Protein AF-A0AAW1MUT6-F1 (afdb_monomer_lite)

Secondary structure (DSSP, 8-state):
-HHHHHHHHHHHH-SS----HHHHHHHHHHHHHHHHHHHHHHHHHHT--SSPPP-PPPS--HHHHHHHT-----TT---TT------S-----------------------------------PPPP----------S-----HHHHHHHHHHHHHHHHHHHHHHHHHHHHHHHHHHHHHHHHHHHHHHHHHHHHHHHHHHHHHHHHHHHHHHHHHHHHHHHHHHHHHHHHHHHHT-

Sequence (237 aa):
MKEHALTKEFNAVSEHSNRSTEQLKKCWDNLKNRRKRELSQEKKERMATGGGPYVPPKDDHPMDDILNNVAIEIADTVDSDAIALVDGIMPNMDSDQPSSLKKDETDTVPLEGGVFLISEIHIVMEEDRGIGNICPTRTRAVPYYTARGTAIERELEARLERNKKIAANEQEIHLVRWEEHTLKVEEQRLKVEEQMIRKKIADIELETVLAQMIRKKIADIELETVLAKLKKIRENC

Organism: Popillia japonica (NCBI:txid7064)

Foldseek 3Di:
DVLVVVLVVVQVPDPDDRDDSVRVVVVVVVVVVVVVVVVVVLVVLVPPPPPDDDDDDPDDDVVVVVVVVPPDDPPPDDDPPPPPPPPDDDDDDDDDDDDDDDDDDDDDDDDDDDDDDDDDDDDDDDDDDDDDDDDDDDDDPDPPVVVVVVVVVVVVVVVVVVVVVVVVVVVVVVVVVVVVVVVVVVVVVVVVVVVVVVVVVVVVVVVVVVVVVVVVVVVVVVVVVVVVVVVVVVVVD

pLDDT: mean 73.88, std 23.33, range [30.33, 98.31]

Structure (mmCIF, N/CA/C/O backbone):
data_AF-A0AAW1MUT6-F1
#
_entry.id   AF-A0AAW1MUT6-F1
#
loop_
_atom_site.group_PDB
_atom_site.id
_atom_site.type_symbol
_atom_site.label_atom_id
_atom_site.label_alt_id
_atom_site.label_comp_id
_atom_site.label_asym_id
_atom_site.label_entity_id
_atom_site.label_seq_id
_atom_site.pdbx_PDB_ins_code
_atom_site.Cartn_x
_atom_site.Cartn_y
_atom_site.Cartn_z
_atom_site.occupancy
_atom_site.B_iso_or_equiv
_atom_site.auth_seq_id
_atom_site.auth_comp_id
_atom_site.auth_asym_id
_atom_site.auth_atom_id
_atom_site.pdbx_PDB_model_num
ATOM 1 N N . MET A 1 1 ? -21.180 -3.194 -11.696 1.00 48.69 1 MET A N 1
ATOM 2 C CA . MET A 1 1 ? -22.302 -4.166 -11.732 1.00 48.69 1 MET A CA 1
ATOM 3 C C . MET A 1 1 ? -22.041 -5.423 -12.571 1.00 48.69 1 MET A C 1
ATOM 5 O O . MET A 1 1 ? -22.570 -6.460 -12.203 1.00 48.69 1 MET A O 1
ATOM 9 N N . LYS A 1 2 ? -21.233 -5.391 -13.646 1.00 61.66 2 LYS A N 1
ATOM 10 C CA . LYS A 1 2 ? -21.045 -6.555 -14.543 1.00 61.66 2 LYS A CA 1
ATOM 11 C C . LYS A 1 2 ? -20.296 -7.748 -13.917 1.00 61.66 2 LYS A C 1
ATOM 13 O O . LYS A 1 2 ? -20.605 -8.891 -14.220 1.00 61.66 2 LYS A O 1
ATOM 18 N N . GLU A 1 3 ? -19.365 -7.504 -12.996 1.00 64.19 3 GLU A N 1
ATOM 19 C CA . GLU A 1 3 ? -18.487 -8.556 -12.445 1.00 64.19 3 GLU A CA 1
ATOM 20 C C . GLU A 1 3 ? -19.222 -9.620 -11.611 1.00 64.19 3 GLU A C 1
ATOM 22 O O . GLU A 1 3 ? -18.886 -10.804 -11.651 1.00 64.19 3 GLU A O 1
ATOM 27 N N . HIS A 1 4 ? -20.267 -9.214 -10.885 1.00 74.38 4 HIS A N 1
ATOM 28 C CA . HIS A 1 4 ? -21.086 -10.140 -10.105 1.00 74.38 4 HIS A CA 1
ATOM 29 C C . HIS A 1 4 ? -21.997 -11.008 -10.981 1.00 74.38 4 HIS A C 1
ATOM 31 O O . HIS A 1 4 ? -22.374 -12.092 -10.546 1.00 74.38 4 HIS A O 1
ATOM 37 N N . ALA A 1 5 ? -22.343 -10.561 -12.193 1.00 82.25 5 ALA A N 1
ATOM 38 C CA . ALA A 1 5 ? -23.161 -11.341 -13.121 1.00 82.25 5 ALA A CA 1
ATOM 39 C C . ALA A 1 5 ? -22.392 -12.569 -13.626 1.00 82.25 5 ALA A C 1
ATOM 41 O O . ALA A 1 5 ? -22.875 -13.687 -13.491 1.00 82.25 5 ALA A O 1
ATOM 42 N N . LEU A 1 6 ? -21.137 -12.379 -14.043 1.00 83.44 6 LEU A N 1
ATOM 43 C CA . LEU A 1 6 ? -20.282 -13.462 -14.538 1.00 83.44 6 LEU A CA 1
ATOM 44 C C . LEU A 1 6 ? -19.981 -14.516 -13.462 1.00 83.44 6 LEU A C 1
ATOM 46 O O . LEU A 1 6 ? -19.934 -15.708 -13.736 1.00 83.44 6 LEU A O 1
ATOM 50 N N . THR A 1 7 ? -19.837 -14.087 -12.206 1.00 87.75 7 THR A N 1
ATOM 51 C CA . THR A 1 7 ? -19.649 -15.020 -11.082 1.00 87.75 7 THR A CA 1
ATOM 52 C C . THR A 1 7 ? -20.910 -15.835 -10.800 1.00 87.75 7 THR A C 1
ATOM 54 O O . THR A 1 7 ? -20.818 -17.016 -10.473 1.00 87.75 7 THR A O 1
ATOM 57 N N . LYS A 1 8 ? -22.096 -15.227 -10.938 1.00 86.31 8 LYS A N 1
ATOM 58 C CA . LYS A 1 8 ? -23.374 -15.937 -10.797 1.00 86.31 8 LYS A CA 1
ATOM 59 C C . LYS A 1 8 ? -23.576 -16.948 -11.920 1.00 86.31 8 LYS A C 1
ATOM 61 O O . LYS A 1 8 ? -23.954 -18.071 -11.626 1.00 86.31 8 LYS A O 1
ATOM 66 N N . GLU A 1 9 ? -23.290 -16.570 -13.162 1.00 87.62 9 GLU A N 1
ATOM 67 C CA . GLU A 1 9 ? -23.360 -17.473 -14.318 1.00 87.62 9 GLU A CA 1
ATOM 68 C C . GLU A 1 9 ? -22.386 -18.644 -14.169 1.00 87.62 9 GLU A C 1
ATOM 70 O O . GLU A 1 9 ? -22.786 -19.797 -14.301 1.00 87.62 9 GLU A O 1
ATOM 75 N N . PHE A 1 10 ? -21.134 -18.369 -13.793 1.00 87.12 10 PHE A N 1
ATOM 76 C CA . PHE A 1 10 ? -20.131 -19.407 -13.560 1.00 87.12 10 PHE A CA 1
ATOM 77 C C . PHE A 1 10 ? -20.566 -20.400 -12.471 1.00 87.12 10 PHE A C 1
ATOM 79 O O . PHE A 1 10 ? -20.522 -21.611 -12.679 1.00 87.12 10 PHE A O 1
ATOM 86 N N . ASN A 1 11 ? -21.037 -19.896 -11.325 1.00 88.56 11 ASN A N 1
ATOM 87 C CA . ASN A 1 11 ? -21.494 -20.745 -10.222 1.00 88.56 11 ASN A CA 1
ATOM 88 C C . ASN A 1 11 ? -22.828 -21.454 -10.522 1.00 88.56 11 ASN A C 1
ATOM 90 O O . ASN A 1 11 ? -23.115 -22.473 -9.907 1.00 88.56 11 ASN A O 1
ATOM 94 N N . ALA A 1 12 ? -23.641 -20.941 -11.451 1.00 86.56 12 ALA A N 1
ATOM 95 C CA . ALA A 1 12 ? -24.869 -21.603 -11.892 1.00 86.56 12 ALA A CA 1
ATOM 96 C C . ALA A 1 12 ? -24.591 -22.813 -12.800 1.00 86.56 12 ALA A C 1
ATOM 98 O O . ALA A 1 12 ? -25.408 -23.727 -12.857 1.00 86.56 12 ALA A O 1
ATOM 99 N N . VAL A 1 13 ? -23.451 -22.817 -13.498 1.00 84.88 13 VAL A N 1
ATOM 100 C CA . VAL A 1 13 ? -23.030 -23.903 -14.397 1.00 84.88 13 VAL A CA 1
ATOM 101 C C . VAL A 1 13 ? -22.129 -24.923 -13.687 1.00 84.88 13 VAL A C 1
ATOM 103 O O . VAL A 1 13 ? -22.084 -26.082 -14.090 1.00 84.88 13 VAL A O 1
ATOM 106 N N . SER A 1 14 ? -21.393 -24.529 -12.640 1.00 73.12 14 SER A N 1
ATOM 107 C CA . SER A 1 14 ? -20.376 -25.399 -12.040 1.00 73.12 14 SER A CA 1
ATOM 108 C C . SER A 1 14 ? -20.966 -26.535 -11.198 1.00 73.12 14 SER A C 1
ATOM 110 O O . SER A 1 14 ? -21.622 -26.295 -10.190 1.00 73.12 14 SER A O 1
ATOM 112 N N . GLU A 1 15 ? -20.598 -27.774 -11.524 1.00 71.56 15 GLU A N 1
ATOM 113 C CA . GLU A 1 15 ? -20.919 -28.996 -10.760 1.00 71.56 15 GLU A CA 1
ATOM 114 C C . GLU A 1 15 ? -20.129 -29.117 -9.428 1.00 71.56 15 GLU A C 1
ATOM 116 O O . GLU A 1 15 ? -20.202 -30.120 -8.717 1.00 71.56 15 GLU A O 1
ATOM 121 N N . HIS A 1 16 ? -19.329 -28.104 -9.076 1.00 66.94 16 HIS A N 1
ATOM 122 C CA . HIS A 1 16 ? -18.395 -28.087 -7.944 1.00 66.94 16 HIS A CA 1
ATOM 123 C C . HIS A 1 16 ? -18.577 -26.842 -7.053 1.00 66.94 16 HIS A C 1
ATOM 125 O O . HIS A 1 16 ? -19.480 -26.037 -7.245 1.00 66.94 16 HIS A O 1
ATOM 131 N N . SER A 1 17 ? -17.703 -26.684 -6.048 1.00 80.62 17 SER A N 1
ATOM 132 C CA . SER A 1 17 ? -17.739 -25.605 -5.050 1.00 80.62 17 SER A CA 1
ATOM 133 C C . SER A 1 17 ? -17.854 -24.200 -5.658 1.00 80.62 17 SER A C 1
ATOM 135 O O . SER A 1 17 ? -17.013 -23.817 -6.482 1.00 80.62 17 SER A O 1
ATOM 137 N N . ASN A 1 18 ? -18.793 -23.407 -5.136 1.00 88.12 18 ASN A N 1
ATOM 138 C CA . ASN A 1 18 ? -18.978 -21.998 -5.483 1.00 88.12 18 ASN A CA 1
ATOM 139 C C . ASN A 1 18 ? -17.675 -21.194 -5.364 1.00 88.12 18 ASN A C 1
ATOM 141 O O . ASN A 1 18 ? -16.935 -21.320 -4.383 1.00 88.12 18 ASN A O 1
ATOM 145 N N . ARG A 1 19 ? -17.417 -20.330 -6.349 1.00 89.69 19 ARG A N 1
ATOM 146 C CA . ARG A 1 19 ? -16.244 -19.451 -6.399 1.00 89.69 19 ARG A CA 1
ATOM 147 C C . ARG A 1 19 ? -16.626 -17.990 -6.197 1.00 89.69 19 ARG A C 1
ATOM 149 O O . ARG A 1 19 ? -17.678 -17.532 -6.640 1.00 89.69 19 ARG A O 1
ATOM 156 N N . SER A 1 20 ? -15.744 -17.258 -5.522 1.00 91.25 20 SER A N 1
ATOM 157 C CA . SER A 1 20 ? -15.833 -15.802 -5.371 1.00 91.25 20 SER A CA 1
ATOM 158 C C . SER A 1 20 ? -15.354 -15.085 -6.639 1.00 91.25 20 SER A C 1
ATOM 160 O O . SER A 1 20 ? -14.494 -15.594 -7.363 1.00 91.25 20 SER A O 1
ATOM 162 N N . THR A 1 21 ? -15.852 -13.866 -6.862 1.00 90.12 21 THR A N 1
ATOM 163 C CA . THR A 1 21 ? -15.409 -12.952 -7.931 1.00 90.12 21 THR A CA 1
ATOM 164 C C . THR A 1 21 ? -13.886 -12.806 -7.956 1.00 90.12 21 THR A C 1
ATOM 166 O O . THR A 1 21 ? -13.262 -12.875 -9.013 1.00 90.12 21 THR A O 1
ATOM 169 N N . GLU A 1 22 ? -13.267 -12.653 -6.785 1.00 90.31 22 GLU A N 1
ATOM 170 C CA . GLU A 1 22 ? -11.819 -12.478 -6.636 1.00 90.31 22 GLU A CA 1
ATOM 171 C C . GLU A 1 22 ? -11.036 -13.719 -7.073 1.00 90.31 22 GLU A C 1
ATOM 173 O O . GLU A 1 22 ? -9.976 -13.614 -7.688 1.00 90.31 22 GLU A O 1
ATOM 178 N N . GLN A 1 23 ? -11.574 -14.908 -6.795 1.00 88.69 23 GLN A N 1
ATOM 179 C CA . GLN A 1 23 ? -10.942 -16.172 -7.166 1.00 88.69 23 GLN A CA 1
ATOM 180 C C . GLN A 1 23 ? -10.975 -16.378 -8.681 1.00 88.69 23 GLN A C 1
ATOM 182 O O . GLN A 1 23 ? -9.982 -16.829 -9.252 1.00 88.69 23 GLN A O 1
ATOM 187 N N . LEU A 1 24 ? -12.083 -16.010 -9.331 1.00 89.38 24 LEU A N 1
ATOM 188 C CA . LEU A 1 24 ? -12.216 -16.076 -10.787 1.00 89.38 24 LEU A CA 1
ATOM 189 C C . LEU A 1 24 ? -11.286 -15.076 -11.479 1.00 89.38 24 LEU A C 1
ATOM 191 O O . LEU A 1 24 ? -10.577 -15.453 -12.410 1.00 89.38 24 LEU A O 1
ATOM 195 N N . LYS A 1 25 ? -11.194 -13.841 -10.970 1.00 90.62 25 LYS A N 1
ATOM 196 C CA . LYS A 1 25 ? -10.228 -12.844 -11.461 1.00 90.62 25 LYS A CA 1
ATOM 197 C C . LYS A 1 25 ? -8.790 -13.340 -11.340 1.00 90.62 25 LYS A C 1
ATOM 199 O O . LYS A 1 25 ? -8.050 -13.345 -12.318 1.00 90.62 25 LYS A O 1
ATOM 204 N N . LYS A 1 26 ? -8.418 -13.842 -10.161 1.00 92.44 26 LYS A N 1
ATOM 205 C CA . LYS A 1 26 ? -7.079 -14.390 -9.923 1.00 92.44 26 LYS A CA 1
ATOM 206 C C . LYS A 1 26 ? -6.772 -15.574 -10.842 1.00 92.44 26 LYS A C 1
ATOM 208 O O . LYS A 1 26 ? -5.650 -15.705 -11.324 1.00 92.44 26 LYS A O 1
ATOM 213 N N . CYS A 1 27 ? -7.755 -16.437 -11.094 1.00 89.06 27 CYS A N 1
ATOM 214 C CA . CYS A 1 27 ? -7.616 -17.546 -12.033 1.00 89.06 27 CYS A CA 1
ATOM 215 C C . CYS A 1 27 ? -7.349 -17.043 -13.458 1.00 89.06 27 CYS A C 1
ATOM 217 O O . CYS A 1 27 ? -6.401 -17.502 -14.093 1.00 89.06 27 CYS A O 1
ATOM 219 N N . TRP A 1 28 ? -8.114 -16.052 -13.918 1.00 90.38 28 TRP A N 1
ATOM 220 C CA . TRP A 1 28 ? -7.924 -15.421 -15.221 1.00 90.38 28 TRP A CA 1
ATOM 221 C C . TRP A 1 28 ? -6.544 -14.770 -15.368 1.00 90.38 28 TRP A C 1
ATOM 223 O O . TRP A 1 28 ? -5.856 -14.988 -16.365 1.00 90.38 28 TRP A O 1
ATOM 233 N N . ASP A 1 29 ? -6.093 -14.020 -14.363 1.00 91.31 29 ASP A N 1
ATOM 234 C CA . ASP A 1 29 ? -4.772 -13.386 -14.387 1.00 91.31 29 ASP A CA 1
ATOM 235 C C . ASP A 1 29 ? -3.641 -14.415 -14.414 1.00 91.31 29 ASP A C 1
ATOM 237 O O . ASP A 1 29 ? -2.693 -14.278 -15.190 1.00 91.31 29 ASP A O 1
ATOM 241 N N . ASN A 1 30 ? -3.763 -15.491 -13.635 1.00 91.31 30 ASN A N 1
ATOM 242 C CA . ASN A 1 30 ? -2.818 -16.602 -13.686 1.00 91.31 30 ASN A CA 1
ATOM 243 C C . ASN A 1 30 ? -2.784 -17.255 -15.073 1.00 91.31 30 ASN A C 1
ATOM 245 O O . ASN A 1 30 ? -1.704 -17.579 -15.567 1.00 91.31 30 ASN A O 1
ATOM 249 N N . LEU A 1 31 ? -3.945 -17.425 -15.708 1.00 88.00 31 LEU A N 1
ATOM 250 C CA . LEU A 1 31 ? -4.062 -18.044 -17.023 1.00 88.00 31 LEU A CA 1
ATOM 251 C C . LEU A 1 31 ? -3.427 -17.171 -18.119 1.00 88.00 31 LEU A C 1
ATOM 253 O O . LEU A 1 31 ? -2.616 -17.672 -18.898 1.00 88.00 31 LEU A O 1
ATOM 257 N N . LYS A 1 32 ? -3.688 -15.855 -18.110 1.00 89.38 32 LYS A N 1
ATOM 258 C CA . LYS A 1 32 ? -3.019 -14.880 -18.992 1.00 89.38 32 LYS A CA 1
ATOM 259 C C . LYS A 1 32 ? -1.504 -14.876 -18.800 1.00 89.38 32 LYS A C 1
ATOM 261 O O . LYS A 1 32 ? -0.753 -14.933 -19.769 1.00 89.38 32 LYS A O 1
ATOM 266 N N . ASN A 1 33 ? -1.045 -14.816 -17.550 1.00 87.62 33 ASN A N 1
ATOM 267 C CA . ASN A 1 33 ? 0.383 -14.758 -17.239 1.00 87.62 33 ASN A CA 1
ATOM 268 C C . ASN A 1 33 ? 1.110 -16.036 -17.659 1.00 87.62 33 ASN A C 1
ATOM 270 O O . ASN A 1 33 ? 2.234 -15.967 -18.162 1.00 87.62 33 ASN A O 1
ATOM 274 N N . ARG A 1 34 ? 0.466 -17.195 -17.485 1.00 88.19 34 ARG A N 1
ATOM 275 C CA . ARG A 1 34 ? 0.987 -18.472 -17.970 1.00 88.19 34 ARG A CA 1
ATOM 276 C C . ARG A 1 34 ? 1.132 -18.450 -19.491 1.00 88.19 34 ARG A C 1
ATOM 278 O O . ARG A 1 34 ? 2.233 -18.698 -19.975 1.00 88.19 34 ARG A O 1
ATOM 285 N N . ARG A 1 35 ? 0.089 -18.040 -20.224 1.00 86.62 35 ARG A N 1
ATOM 286 C CA . ARG A 1 35 ? 0.140 -17.972 -21.693 1.00 86.62 35 ARG A CA 1
ATOM 287 C C . ARG A 1 35 ? 1.192 -16.984 -22.201 1.00 86.62 35 ARG A C 1
ATOM 289 O O . ARG A 1 35 ? 1.963 -17.309 -23.095 1.00 86.62 35 ARG A O 1
ATOM 296 N N . LYS A 1 36 ? 1.313 -15.807 -21.578 1.00 86.50 36 LYS A N 1
ATOM 297 C CA . LYS A 1 36 ? 2.356 -14.821 -21.917 1.00 86.50 36 LYS A CA 1
ATOM 298 C C . LYS A 1 36 ? 3.770 -15.392 -21.758 1.00 86.50 36 LYS A C 1
ATOM 300 O O . LYS A 1 36 ? 4.649 -15.105 -22.573 1.00 86.50 36 LYS A O 1
ATOM 305 N N . ARG A 1 37 ? 4.002 -16.194 -20.712 1.00 85.50 37 ARG A N 1
ATOM 306 C CA . ARG A 1 37 ? 5.284 -16.878 -20.493 1.00 85.50 37 ARG A CA 1
ATOM 307 C C . ARG A 1 37 ? 5.552 -17.919 -21.577 1.00 85.50 37 ARG A C 1
ATOM 309 O O . ARG A 1 37 ? 6.661 -17.938 -22.098 1.00 85.50 37 ARG A O 1
ATOM 316 N N . GLU A 1 38 ? 4.552 -18.724 -21.927 1.00 85.50 38 GLU A N 1
ATOM 317 C CA . GLU A 1 38 ? 4.647 -19.714 -23.008 1.00 85.50 38 GLU A CA 1
ATOM 318 C C . GLU A 1 38 ? 4.993 -19.045 -24.346 1.00 85.50 38 GLU A C 1
ATOM 320 O O . GLU A 1 38 ? 5.970 -19.434 -24.973 1.00 85.50 38 GLU A O 1
ATOM 325 N N . LEU A 1 39 ? 4.295 -17.969 -24.728 1.00 84.06 39 LEU A N 1
ATOM 326 C CA . LEU A 1 39 ? 4.588 -17.213 -25.956 1.00 84.06 39 LEU A CA 1
ATOM 327 C C . LEU A 1 39 ? 5.995 -16.599 -25.953 1.00 84.06 39 LEU A C 1
ATOM 329 O O . LEU A 1 39 ? 6.687 -16.581 -26.970 1.00 84.06 39 LEU A O 1
ATOM 333 N N . SER A 1 40 ? 6.444 -16.094 -24.801 1.00 82.81 40 SER A N 1
ATOM 334 C CA . SER A 1 40 ? 7.802 -15.550 -24.663 1.00 82.81 40 SER A CA 1
ATOM 335 C C . SER A 1 40 ? 8.860 -16.643 -24.822 1.00 82.81 40 SER A C 1
ATOM 337 O O . SER A 1 40 ? 9.900 -16.416 -25.441 1.00 82.81 40 SER A O 1
ATOM 339 N N . GLN A 1 41 ? 8.593 -17.827 -24.269 1.00 82.62 41 GLN A N 1
ATOM 340 C CA . GLN A 1 41 ? 9.455 -18.990 -24.404 1.00 82.62 41 GLN A CA 1
ATOM 341 C C . GLN A 1 41 ? 9.484 -19.485 -25.852 1.00 82.62 41 GLN A C 1
ATOM 343 O O . GLN A 1 41 ? 10.571 -19.665 -26.388 1.00 82.62 41 GLN A O 1
ATOM 348 N N . GLU A 1 42 ? 8.334 -19.580 -26.517 1.00 83.06 42 GLU A N 1
ATOM 349 C CA . GLU A 1 42 ? 8.247 -19.937 -27.934 1.00 83.06 42 GLU A CA 1
ATOM 350 C C . GLU A 1 42 ? 9.026 -18.945 -28.809 1.00 83.06 42 GLU A C 1
ATOM 352 O O . GLU A 1 42 ? 9.818 -19.342 -29.663 1.00 83.06 42 GLU A O 1
ATOM 357 N N . LYS A 1 43 ? 8.870 -17.635 -28.570 1.00 83.56 43 LYS A N 1
ATOM 358 C CA . LYS A 1 43 ? 9.640 -16.600 -29.276 1.00 83.56 43 LYS A CA 1
ATOM 359 C C . LYS A 1 43 ? 11.141 -16.780 -29.049 1.00 83.56 43 LYS A C 1
ATOM 361 O O . LYS A 1 43 ? 11.920 -16.645 -29.988 1.00 83.56 43 LYS A O 1
ATOM 366 N N . LYS A 1 44 ? 11.556 -17.098 -27.820 1.00 83.19 44 LYS A N 1
ATOM 367 C CA . LYS A 1 44 ? 12.962 -17.348 -27.483 1.00 83.19 44 LYS A CA 1
ATOM 368 C C . LYS A 1 44 ? 13.499 -18.600 -28.177 1.00 83.19 44 LYS A C 1
ATOM 370 O O . LYS A 1 44 ? 14.603 -18.550 -28.704 1.00 83.19 44 LYS A O 1
ATOM 375 N N . GLU A 1 45 ? 12.729 -19.683 -28.206 1.00 79.38 45 GLU A N 1
ATOM 376 C CA . GLU A 1 45 ? 13.073 -20.937 -28.883 1.00 79.38 45 GLU A CA 1
ATOM 377 C C . GLU A 1 45 ? 13.161 -20.746 -30.403 1.00 79.38 45 GLU A C 1
ATOM 379 O O . GLU A 1 45 ? 14.132 -21.176 -31.018 1.00 79.38 45 GLU A O 1
ATOM 384 N N . ARG A 1 46 ? 12.222 -20.004 -31.005 1.00 76.06 46 ARG A N 1
ATOM 385 C CA . ARG A 1 46 ? 12.238 -19.651 -32.434 1.00 76.06 46 ARG A CA 1
ATOM 386 C C . ARG A 1 46 ? 13.459 -18.813 -32.820 1.00 76.06 46 ARG A C 1
ATOM 388 O O . ARG A 1 46 ? 14.015 -18.990 -33.898 1.00 76.06 46 ARG A O 1
ATOM 395 N N . MET A 1 47 ? 13.865 -17.891 -31.949 1.00 77.69 47 MET A N 1
ATOM 396 C CA . MET A 1 47 ? 15.009 -17.000 -32.175 1.00 77.69 47 MET A CA 1
ATOM 397 C C . MET A 1 47 ? 16.345 -17.608 -31.720 1.00 77.69 47 MET A C 1
ATOM 399 O O . MET A 1 47 ? 17.395 -16.985 -31.899 1.00 77.69 47 MET A O 1
ATOM 403 N N . ALA A 1 48 ? 16.337 -18.803 -31.123 1.00 78.94 48 ALA A N 1
ATOM 404 C CA . ALA A 1 48 ? 17.549 -19.483 -30.701 1.00 78.94 48 ALA A CA 1
ATOM 405 C C . ALA A 1 48 ? 18.288 -20.037 -31.929 1.00 78.94 48 ALA A C 1
ATOM 407 O O . ALA A 1 48 ? 17.930 -21.064 -32.492 1.00 78.94 48 ALA A O 1
ATOM 408 N N . THR A 1 49 ? 19.383 -19.393 -32.328 1.00 75.81 49 THR A N 1
ATOM 409 C CA . THR A 1 49 ? 20.226 -19.814 -33.465 1.00 75.81 49 THR A CA 1
ATOM 410 C C . THR A 1 49 ? 21.193 -20.958 -33.110 1.00 75.81 49 THR A C 1
ATOM 412 O O . THR A 1 49 ? 22.260 -21.080 -33.704 1.00 75.81 49 THR A O 1
ATOM 415 N N . GLY A 1 50 ? 20.859 -21.776 -32.106 1.00 72.44 50 GLY A N 1
ATOM 416 C CA . GLY A 1 50 ? 21.747 -22.759 -31.468 1.00 72.44 50 GLY A CA 1
ATOM 417 C C . GLY A 1 50 ? 21.893 -24.109 -32.184 1.00 72.44 50 GLY A C 1
ATOM 418 O O . GLY A 1 50 ? 22.298 -25.073 -31.546 1.00 72.44 50 GLY A O 1
ATOM 419 N N . GLY A 1 51 ? 21.544 -24.212 -33.471 1.00 66.75 51 GLY A N 1
ATOM 420 C CA . GLY A 1 51 ? 21.817 -25.395 -34.306 1.00 66.75 51 GLY A CA 1
ATOM 421 C C . GLY A 1 51 ? 21.021 -26.676 -34.000 1.00 66.75 51 GLY A C 1
ATOM 422 O O . GLY A 1 51 ? 21.298 -27.706 -34.609 1.00 66.75 51 GLY A O 1
ATOM 423 N N . GLY A 1 52 ? 20.047 -26.645 -33.086 1.00 69.31 52 GLY A N 1
ATOM 424 C CA . GLY A 1 52 ? 19.153 -27.778 -32.818 1.00 69.31 52 GLY A CA 1
ATOM 425 C C . GLY A 1 52 ? 17.959 -27.840 -33.786 1.00 69.31 52 GLY A C 1
ATOM 426 O O . GLY A 1 52 ? 17.562 -26.805 -34.325 1.00 69.31 52 GLY A O 1
ATOM 427 N N . PRO A 1 53 ? 17.361 -29.025 -34.017 1.00 68.75 53 PRO A N 1
ATOM 428 C CA . PRO A 1 53 ? 16.145 -29.143 -34.816 1.00 68.75 53 PRO A CA 1
ATOM 429 C C . PRO A 1 53 ? 14.991 -28.390 -34.142 1.00 68.75 53 PRO A C 1
ATOM 431 O O . PRO A 1 53 ? 14.695 -28.609 -32.967 1.00 68.75 53 PRO A O 1
ATOM 434 N N . TYR A 1 54 ? 14.342 -27.501 -34.896 1.00 69.19 54 TYR A N 1
ATOM 435 C CA . TYR A 1 54 ? 13.137 -26.803 -34.458 1.00 69.19 54 TYR A CA 1
ATOM 436 C C . TYR A 1 54 ? 12.021 -27.814 -34.183 1.00 69.19 54 TYR A C 1
ATOM 438 O O . TYR A 1 54 ? 11.683 -28.625 -35.048 1.00 69.19 54 TYR A O 1
ATOM 446 N N . VAL A 1 55 ? 11.440 -27.751 -32.985 1.00 71.19 55 VAL A N 1
ATOM 447 C CA . VAL A 1 55 ? 10.228 -28.494 -32.646 1.00 71.19 55 VAL A CA 1
ATOM 448 C C . VAL A 1 55 ? 9.063 -27.510 -32.742 1.00 71.19 55 VAL A C 1
ATOM 450 O O . VAL A 1 55 ? 9.011 -26.578 -31.938 1.00 71.19 55 VAL A O 1
ATOM 453 N N . PRO A 1 56 ? 8.148 -27.662 -33.715 1.00 67.38 56 PRO A N 1
ATOM 454 C CA . PRO A 1 56 ? 6.971 -26.813 -33.781 1.00 67.38 56 PRO A CA 1
ATOM 455 C C . PRO A 1 56 ? 6.121 -26.995 -32.513 1.00 67.38 56 PRO A C 1
ATOM 457 O O . PRO A 1 56 ? 5.962 -28.133 -32.051 1.00 67.38 56 PRO A O 1
ATOM 460 N N . PRO A 1 57 ? 5.571 -25.905 -31.945 1.00 64.81 57 PRO A N 1
ATOM 461 C CA . PRO A 1 57 ? 4.592 -25.996 -30.872 1.00 64.81 57 PRO A CA 1
ATOM 462 C C . PRO A 1 57 ? 3.434 -26.905 -31.289 1.00 64.81 57 PRO A C 1
ATOM 464 O O . PRO A 1 57 ? 3.004 -26.883 -32.443 1.00 64.81 57 PRO A O 1
ATOM 467 N N . LYS A 1 58 ? 2.938 -27.716 -30.353 1.00 66.50 58 LYS A N 1
ATOM 468 C CA . LYS A 1 58 ? 1.724 -28.507 -30.564 1.00 66.50 58 LYS A CA 1
ATOM 469 C C . LYS A 1 58 ? 0.499 -27.650 -30.258 1.00 66.50 58 LYS A C 1
ATOM 471 O O . LYS A 1 58 ? 0.362 -27.225 -29.115 1.00 66.50 58 LYS A O 1
ATOM 476 N N . ASP A 1 59 ? -0.345 -27.520 -31.278 1.00 64.69 59 ASP A N 1
ATOM 477 C CA . ASP A 1 59 ? -1.737 -27.057 -31.309 1.00 64.69 59 ASP A CA 1
ATOM 478 C C . ASP A 1 59 ? -2.053 -25.654 -30.756 1.00 64.69 59 ASP A C 1
ATOM 480 O O . ASP A 1 59 ? -1.453 -25.156 -29.802 1.00 64.69 59 ASP A O 1
ATOM 484 N N . ASP A 1 60 ? -3.054 -25.028 -31.380 1.00 66.44 60 ASP A N 1
ATOM 485 C CA . ASP A 1 60 ? -3.613 -23.734 -30.995 1.00 66.44 60 ASP A CA 1
ATOM 486 C C . ASP A 1 60 ? -4.141 -23.802 -29.552 1.00 66.44 60 ASP A C 1
ATOM 488 O O . ASP A 1 60 ? -5.016 -24.609 -29.216 1.00 66.44 60 ASP A O 1
ATOM 492 N N . HIS A 1 61 ? -3.594 -22.979 -28.649 1.00 69.69 61 HIS A N 1
ATOM 493 C CA . HIS A 1 61 ? -4.081 -22.953 -27.273 1.00 69.69 61 HIS A CA 1
ATOM 494 C C . HIS A 1 61 ? -5.466 -22.283 -27.294 1.00 69.69 61 HIS A C 1
ATOM 496 O O . HIS A 1 61 ? -5.574 -21.162 -27.780 1.00 69.69 61 HIS A O 1
ATOM 502 N N . PRO A 1 62 ? -6.514 -22.832 -26.647 1.00 73.00 62 PRO A N 1
ATOM 503 C CA . PRO A 1 62 ? -7.864 -22.235 -26.633 1.00 73.00 62 PRO A CA 1
ATOM 504 C C . PRO A 1 62 ? -7.939 -20.826 -26.009 1.00 73.00 62 PRO A C 1
ATOM 506 O O . PRO A 1 62 ? -8.986 -20.189 -26.004 1.00 73.00 62 PRO A O 1
ATOM 509 N N . MET A 1 63 ? -6.833 -20.337 -25.438 1.00 72.81 63 MET A N 1
ATOM 510 C CA . MET A 1 63 ? -6.718 -18.969 -24.934 1.00 72.81 63 MET A CA 1
ATOM 511 C C . MET A 1 63 ? -6.348 -17.997 -26.045 1.00 72.81 63 MET A C 1
ATOM 513 O O . MET A 1 63 ? -6.706 -16.830 -25.941 1.00 72.81 63 MET A O 1
ATOM 517 N N . ASP A 1 64 ? -5.656 -18.457 -27.084 1.00 74.56 64 ASP A N 1
ATOM 518 C CA . ASP A 1 64 ? -5.284 -17.629 -28.223 1.00 74.56 64 ASP A CA 1
ATOM 519 C C . ASP A 1 64 ? -6.533 -17.220 -28.996 1.00 74.56 64 ASP A C 1
ATOM 521 O O . ASP A 1 64 ? -6.673 -16.047 -29.310 1.00 74.56 64 ASP A O 1
ATOM 525 N N . ASP A 1 65 ? -7.509 -18.114 -29.164 1.00 76.00 65 ASP A N 1
ATOM 526 C CA . ASP A 1 65 ? -8.814 -17.766 -29.740 1.00 76.00 65 ASP A CA 1
ATOM 527 C C . ASP A 1 65 ? -9.528 -16.680 -28.926 1.00 76.00 65 ASP A C 1
ATOM 529 O O . ASP A 1 65 ? -10.077 -15.728 -29.476 1.00 76.00 65 ASP A O 1
ATOM 533 N N . ILE A 1 66 ? -9.507 -16.783 -27.596 1.00 75.56 66 ILE A N 1
ATOM 534 C CA . ILE A 1 66 ? -10.142 -15.791 -26.719 1.00 75.56 66 ILE A CA 1
ATOM 535 C C . ILE A 1 66 ? -9.393 -14.454 -26.780 1.00 75.56 66 ILE A C 1
ATOM 537 O O . ILE A 1 66 ? -10.031 -13.407 -26.779 1.00 75.56 66 ILE A O 1
ATOM 541 N N . LEU A 1 67 ? -8.059 -14.466 -26.838 1.00 69.19 67 LEU A N 1
ATOM 542 C CA . LEU A 1 67 ? -7.244 -13.252 -26.918 1.00 69.19 67 LEU A CA 1
ATOM 543 C C . LEU A 1 67 ? -7.365 -12.570 -28.287 1.00 69.19 67 LEU A C 1
ATOM 545 O O . LEU A 1 67 ? -7.530 -11.354 -28.342 1.00 69.19 67 LEU A O 1
ATOM 549 N N . ASN A 1 68 ? -7.345 -13.345 -29.371 1.00 69.38 68 ASN A N 1
ATOM 550 C CA . ASN A 1 68 ? -7.422 -12.848 -30.745 1.00 69.38 68 ASN A CA 1
ATOM 551 C C . ASN A 1 68 ? -8.812 -12.289 -31.083 1.00 69.38 68 ASN A C 1
ATOM 553 O O . ASN A 1 68 ? -8.925 -11.354 -31.870 1.00 69.38 68 ASN A O 1
ATOM 557 N N . ASN A 1 69 ? -9.869 -12.808 -30.450 1.00 64.19 69 ASN A N 1
ATOM 558 C CA . ASN A 1 69 ? -11.238 -12.324 -30.644 1.00 64.19 69 ASN A CA 1
ATOM 559 C C . ASN A 1 69 ? -11.577 -11.063 -29.822 1.00 64.19 69 ASN A C 1
ATOM 561 O O . ASN A 1 69 ? -12.668 -10.512 -29.970 1.00 64.19 69 ASN A O 1
ATOM 565 N N . VAL A 1 70 ? -10.659 -10.565 -28.984 1.00 66.62 70 VAL A N 1
ATOM 566 C CA . VAL A 1 70 ? -10.784 -9.262 -28.304 1.00 66.62 70 VAL A CA 1
ATOM 567 C C . VAL A 1 70 ? -10.011 -8.212 -29.107 1.00 66.62 70 VAL A C 1
ATOM 569 O O . VAL A 1 70 ? -9.050 -7.607 -28.643 1.00 66.62 70 VAL A O 1
ATOM 572 N N . ALA A 1 71 ? -10.436 -7.996 -30.350 1.00 55.25 71 ALA A N 1
ATOM 573 C CA . ALA A 1 71 ? -9.961 -6.886 -31.166 1.00 55.25 71 ALA A CA 1
ATOM 574 C C . ALA A 1 71 ? -10.696 -5.603 -30.742 1.00 55.25 71 ALA A C 1
ATOM 576 O O . ALA A 1 71 ? -11.755 -5.268 -31.270 1.00 55.25 71 ALA A O 1
ATOM 577 N N . ILE A 1 72 ? -10.161 -4.903 -29.741 1.00 66.12 72 ILE A N 1
ATOM 578 C CA . ILE A 1 72 ? -10.560 -3.522 -29.452 1.00 66.12 72 ILE A CA 1
ATOM 579 C C . ILE A 1 72 ? -9.538 -2.637 -30.151 1.00 66.12 72 ILE A C 1
ATOM 581 O O . ILE A 1 72 ? -8.403 -2.519 -29.693 1.00 66.12 72 ILE A O 1
ATOM 585 N N . GLU A 1 73 ? -9.933 -2.048 -31.275 1.00 64.94 73 GLU A N 1
ATOM 586 C CA . GLU A 1 73 ? -9.134 -1.020 -31.932 1.00 64.94 73 GLU A CA 1
ATOM 587 C C . GLU A 1 73 ? -9.014 0.179 -30.985 1.00 64.94 73 GLU A C 1
ATOM 589 O O . GLU A 1 73 ? -10.012 0.795 -30.601 1.00 64.94 73 GLU A O 1
ATOM 594 N N . ILE A 1 74 ? -7.789 0.483 -30.562 1.00 63.97 74 ILE A N 1
ATOM 595 C CA . ILE A 1 74 ? -7.492 1.698 -29.809 1.00 63.97 74 ILE A CA 1
ATOM 596 C C . ILE A 1 74 ? -6.998 2.719 -30.829 1.00 63.97 74 ILE A C 1
ATOM 598 O O . ILE A 1 74 ? -5.816 2.737 -31.179 1.00 63.97 74 ILE A O 1
ATOM 602 N N . ALA A 1 75 ? -7.929 3.532 -31.331 1.00 63.12 75 ALA A N 1
ATOM 603 C CA . ALA A 1 75 ? -7.620 4.614 -32.256 1.00 63.12 75 ALA A CA 1
ATOM 604 C C . ALA A 1 75 ? -6.542 5.545 -31.664 1.00 63.12 75 ALA A C 1
ATOM 606 O O . ALA A 1 75 ? -6.521 5.798 -30.458 1.00 63.12 75 ALA A O 1
ATOM 607 N N . ASP A 1 76 ? -5.654 6.039 -32.527 1.00 59.09 76 ASP A N 1
ATOM 608 C CA . ASP A 1 76 ? -4.620 7.039 -32.224 1.00 59.09 76 ASP A CA 1
ATOM 609 C C . ASP A 1 76 ? -3.504 6.611 -31.249 1.00 59.09 76 ASP A C 1
ATOM 611 O O . ASP A 1 76 ? -2.882 7.452 -30.596 1.00 59.09 76 ASP A O 1
ATOM 615 N N . THR A 1 77 ? -3.183 5.315 -31.170 1.00 62.06 77 THR A N 1
ATOM 616 C CA . THR A 1 77 ? -1.990 4.847 -30.442 1.00 62.06 77 THR A CA 1
ATOM 617 C C . THR A 1 77 ? -0.844 4.506 -31.393 1.00 62.06 77 THR A C 1
ATOM 619 O O . THR A 1 77 ? -0.948 3.626 -32.242 1.00 62.06 77 THR A O 1
ATOM 622 N N . VAL A 1 78 ? 0.273 5.222 -31.247 1.00 59.50 78 VAL A N 1
ATOM 623 C CA . VAL A 1 78 ? 1.548 4.871 -31.883 1.00 59.50 78 VAL A CA 1
ATOM 624 C C . VAL A 1 78 ? 2.278 3.940 -30.923 1.00 59.50 78 VAL A C 1
ATOM 626 O O . VAL A 1 78 ? 2.769 4.383 -29.884 1.00 59.50 78 VAL A O 1
ATOM 629 N N . ASP A 1 79 ? 2.302 2.646 -31.232 1.00 59.12 79 ASP A N 1
ATOM 630 C CA . ASP A 1 79 ? 3.126 1.693 -30.488 1.00 59.12 79 ASP A CA 1
ATOM 631 C C . ASP A 1 79 ? 4.612 1.955 -30.789 1.00 59.12 79 ASP A C 1
ATOM 633 O O . ASP A 1 79 ? 4.964 2.386 -31.888 1.00 59.12 79 ASP A O 1
ATOM 637 N N . SER A 1 80 ? 5.503 1.682 -29.834 1.00 59.75 80 SER A N 1
ATOM 638 C CA . SER A 1 80 ? 6.956 1.851 -30.040 1.00 59.75 80 SER A CA 1
ATOM 639 C C . SER A 1 80 ? 7.502 0.925 -31.138 1.00 59.75 80 SER A C 1
ATOM 641 O O . SER A 1 80 ? 8.575 1.181 -31.681 1.00 59.75 80 SER A O 1
ATOM 643 N N . ASP A 1 81 ? 6.726 -0.102 -31.495 1.00 56.72 81 ASP A N 1
ATOM 644 C CA . ASP A 1 81 ? 7.016 -1.080 -32.544 1.00 56.72 81 ASP A CA 1
ATOM 645 C C . ASP A 1 81 ? 6.253 -0.799 -33.860 1.00 56.72 81 ASP A C 1
ATOM 647 O O . ASP A 1 81 ? 6.388 -1.552 -34.830 1.00 56.72 81 ASP A O 1
ATOM 651 N N . ALA A 1 82 ? 5.456 0.276 -33.933 1.00 61.78 82 ALA A N 1
ATOM 652 C CA . ALA A 1 82 ? 4.729 0.653 -35.141 1.00 61.78 82 ALA A CA 1
ATOM 653 C C . ALA A 1 82 ? 5.701 1.236 -36.179 1.00 61.78 82 ALA A C 1
ATOM 655 O O . ALA A 1 82 ? 5.928 2.443 -36.263 1.00 61.78 82 ALA A O 1
ATOM 656 N N . ILE A 1 83 ? 6.289 0.364 -36.998 1.00 54.97 83 ILE A N 1
ATOM 657 C CA . ILE A 1 83 ? 6.969 0.778 -38.224 1.00 54.97 83 ILE A CA 1
ATOM 658 C C . ILE A 1 83 ? 5.893 1.399 -39.111 1.00 54.97 83 ILE A C 1
ATOM 660 O O . ILE A 1 83 ? 5.028 0.692 -39.626 1.00 54.97 83 ILE A O 1
ATOM 664 N N . ALA A 1 84 ? 5.927 2.723 -39.261 1.00 53.16 84 ALA A N 1
ATOM 665 C CA . ALA A 1 84 ? 5.091 3.422 -40.220 1.00 53.16 84 ALA A CA 1
ATOM 666 C C . ALA A 1 84 ? 5.353 2.823 -41.608 1.00 53.16 84 ALA A C 1
ATOM 668 O O . ALA A 1 84 ? 6.391 3.077 -42.223 1.00 53.16 84 ALA A O 1
ATOM 669 N N . LEU A 1 85 ? 4.422 1.999 -42.089 1.00 50.41 85 LEU A N 1
ATOM 670 C CA . LEU A 1 85 ? 4.373 1.604 -43.484 1.00 50.41 85 LEU A CA 1
ATOM 671 C C . LEU A 1 85 ? 3.938 2.862 -44.242 1.00 50.41 85 LEU A C 1
ATOM 673 O O . LEU A 1 85 ? 2.755 3.163 -44.363 1.00 50.41 85 LEU A O 1
ATOM 677 N N . VAL A 1 86 ? 4.912 3.681 -44.638 1.00 44.12 86 VAL A N 1
ATOM 678 C CA . VAL A 1 86 ? 4.667 4.794 -45.552 1.00 44.12 86 VAL A CA 1
ATOM 679 C C . VAL A 1 86 ? 4.286 4.174 -46.889 1.00 44.12 86 VAL A C 1
ATOM 681 O O . VAL A 1 86 ? 5.143 3.730 -47.653 1.00 44.12 86 VAL A O 1
ATOM 684 N N . ASP A 1 87 ? 2.983 4.127 -47.148 1.00 43.75 87 ASP A N 1
ATOM 685 C CA . ASP A 1 87 ? 2.448 3.863 -48.472 1.00 43.75 87 ASP A CA 1
ATOM 686 C C . ASP A 1 87 ? 2.855 5.005 -49.410 1.00 43.75 87 ASP A C 1
ATOM 688 O O . ASP A 1 87 ? 2.441 6.153 -49.258 1.00 43.75 87 ASP A O 1
ATOM 692 N N . GLY A 1 88 ? 3.684 4.651 -50.393 1.00 47.50 88 GLY A N 1
ATOM 693 C CA . GLY A 1 88 ? 3.721 5.271 -51.713 1.00 47.50 88 GLY A CA 1
ATOM 694 C C . GLY A 1 88 ? 4.182 6.726 -51.790 1.00 47.50 88 GLY A C 1
ATOM 695 O O . GLY A 1 88 ? 3.359 7.625 -51.852 1.00 47.50 88 GLY A O 1
ATOM 696 N N . ILE A 1 89 ? 5.495 6.930 -51.937 1.00 39.25 89 ILE A N 1
ATOM 697 C CA . ILE A 1 89 ? 6.140 7.628 -53.071 1.00 39.25 89 ILE A CA 1
ATOM 698 C C . ILE A 1 89 ? 7.638 7.310 -52.962 1.00 39.25 89 ILE A C 1
ATOM 700 O O . ILE A 1 89 ? 8.348 7.838 -52.109 1.00 39.25 89 ILE A O 1
ATOM 704 N N . MET A 1 90 ? 8.130 6.425 -53.829 1.00 35.69 90 MET A N 1
ATOM 705 C CA . MET A 1 90 ? 9.563 6.347 -54.110 1.00 35.69 90 MET A CA 1
ATOM 706 C C . MET A 1 90 ? 9.925 7.438 -55.122 1.00 35.69 90 MET A C 1
ATOM 708 O O . MET A 1 90 ? 9.207 7.606 -56.110 1.00 35.69 90 MET A O 1
ATOM 712 N N . PRO A 1 91 ? 11.101 8.065 -54.985 1.00 37.44 91 PRO A N 1
ATOM 713 C CA . PRO A 1 91 ? 11.966 8.230 -56.129 1.00 37.44 91 PRO A CA 1
ATOM 714 C C . PRO A 1 91 ? 13.184 7.325 -55.961 1.00 37.44 91 PRO A C 1
ATOM 716 O O . PRO A 1 91 ? 13.907 7.347 -54.969 1.00 37.44 91 PRO A O 1
ATOM 719 N N . ASN A 1 92 ? 13.335 6.512 -56.991 1.00 44.03 92 ASN A N 1
ATOM 720 C CA . ASN A 1 92 ? 14.447 5.652 -57.338 1.00 44.03 92 ASN A CA 1
ATOM 721 C C . ASN A 1 92 ? 15.820 6.317 -57.088 1.00 44.03 92 ASN A C 1
ATOM 723 O O . ASN A 1 92 ? 16.063 7.402 -57.615 1.00 44.03 92 ASN A O 1
ATOM 727 N N . MET A 1 93 ? 16.726 5.654 -56.366 1.00 37.38 93 MET A N 1
ATOM 728 C CA . MET A 1 93 ? 18.173 5.752 -56.599 1.00 37.38 93 MET A CA 1
ATOM 729 C C . MET A 1 93 ? 18.828 4.439 -56.171 1.00 37.38 93 MET A C 1
ATOM 731 O O . MET A 1 93 ? 18.757 4.022 -55.018 1.00 37.38 93 MET A O 1
ATOM 735 N N . ASP A 1 94 ? 19.403 3.798 -57.177 1.00 37.69 94 ASP A N 1
ATOM 736 C CA . ASP A 1 94 ? 19.987 2.472 -57.181 1.00 37.69 94 ASP A CA 1
ATOM 737 C C . ASP A 1 94 ? 21.202 2.288 -56.258 1.00 37.69 94 ASP A C 1
ATOM 739 O O . ASP A 1 94 ? 21.975 3.211 -55.992 1.00 37.69 94 ASP A O 1
ATOM 743 N N . SER A 1 95 ? 21.420 1.004 -55.963 1.00 41.34 95 SER A N 1
ATOM 744 C CA . SER A 1 95 ? 22.698 0.296 -55.788 1.00 41.34 95 SER A CA 1
ATOM 745 C C . SER A 1 95 ? 23.144 -0.091 -54.365 1.00 41.34 95 SER A C 1
ATOM 747 O O . SER A 1 95 ? 23.633 0.699 -53.564 1.00 41.34 95 SER A O 1
ATOM 749 N N . ASP A 1 96 ? 22.997 -1.404 -54.156 1.00 37.41 96 ASP A N 1
ATOM 750 C CA . ASP A 1 96 ? 23.960 -2.346 -53.578 1.00 37.41 96 ASP A CA 1
ATOM 751 C C . ASP A 1 96 ? 24.108 -2.465 -52.047 1.00 37.41 96 ASP A C 1
ATOM 753 O O . ASP A 1 96 ? 24.945 -1.863 -51.379 1.00 37.41 96 ASP A O 1
ATOM 757 N N . GLN A 1 97 ? 23.322 -3.417 -51.524 1.00 38.12 97 GLN A N 1
ATOM 758 C CA . GLN A 1 97 ? 23.661 -4.321 -50.412 1.00 38.12 97 GLN A CA 1
ATOM 759 C C . GLN A 1 97 ? 25.046 -5.000 -50.620 1.00 38.12 97 GLN A C 1
ATOM 761 O O . GLN A 1 97 ? 25.442 -5.151 -51.774 1.00 38.12 97 GLN A O 1
ATOM 766 N N . PRO A 1 98 ? 25.748 -5.531 -49.580 1.00 41.44 98 PRO A N 1
ATOM 767 C CA . PRO A 1 98 ? 25.132 -6.344 -48.523 1.00 41.44 98 PRO A CA 1
ATOM 768 C C . PRO A 1 98 ? 25.703 -6.233 -47.086 1.00 41.44 98 PRO A C 1
ATOM 770 O O . PRO A 1 98 ? 26.860 -5.919 -46.843 1.00 41.44 98 PRO A O 1
ATOM 773 N N . SER A 1 99 ? 24.825 -6.591 -46.139 1.00 39.41 99 SER A N 1
ATOM 774 C CA . SER A 1 99 ? 25.050 -7.315 -44.870 1.00 39.41 99 SER A CA 1
ATOM 775 C C . SER A 1 99 ? 26.303 -7.057 -44.008 1.00 39.41 99 SER A C 1
ATOM 777 O O . SER A 1 99 ? 27.402 -7.424 -44.402 1.00 39.41 99 SER A O 1
ATOM 779 N N . SER A 1 100 ? 26.102 -6.733 -42.721 1.00 31.83 100 SER A N 1
ATOM 780 C CA . SER A 1 100 ? 26.620 -7.569 -41.615 1.00 31.83 100 SER A CA 1
ATOM 781 C C . SER A 1 100 ? 26.144 -7.101 -40.234 1.00 31.83 100 SER A C 1
ATOM 783 O O . SER A 1 100 ? 26.275 -5.936 -39.874 1.00 31.83 100 SER A O 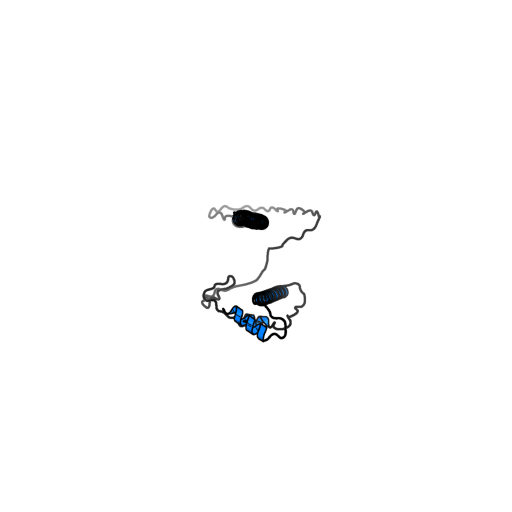1
ATOM 785 N N . LEU A 1 101 ? 25.654 -8.069 -39.457 1.00 37.66 101 LEU A N 1
ATOM 786 C CA . LEU A 1 101 ? 25.421 -8.038 -38.013 1.00 37.66 101 LEU A CA 1
ATOM 787 C C . LEU A 1 101 ? 26.631 -7.563 -37.185 1.00 37.66 101 LEU A C 1
ATOM 789 O O . LEU A 1 101 ? 27.760 -7.918 -37.522 1.00 37.66 101 LEU A O 1
ATOM 793 N N . LYS A 1 102 ? 26.353 -6.954 -36.017 1.00 34.00 102 LYS A N 1
ATOM 794 C CA . LYS A 1 102 ? 26.691 -7.409 -34.632 1.00 34.00 102 LYS A CA 1
ATOM 795 C C . LYS A 1 102 ? 26.407 -6.246 -33.654 1.00 34.00 102 LYS A C 1
ATOM 797 O O . LYS A 1 102 ? 26.826 -5.130 -33.918 1.00 34.00 102 LYS A O 1
ATOM 802 N N . LYS A 1 103 ? 25.462 -6.358 -32.707 1.00 36.94 103 LYS A N 1
ATOM 803 C CA . LYS A 1 103 ? 25.539 -6.999 -31.371 1.00 36.94 103 LYS A CA 1
ATOM 804 C C . LYS A 1 103 ? 26.762 -6.561 -30.566 1.00 36.94 103 LYS A C 1
ATOM 806 O O . LYS A 1 103 ? 27.836 -7.058 -30.859 1.00 36.94 103 LYS A O 1
ATOM 811 N N . ASP A 1 104 ? 26.517 -5.780 -29.514 1.00 31.53 104 ASP A N 1
ATOM 812 C CA . ASP A 1 104 ? 27.296 -5.782 -28.275 1.00 31.53 104 ASP A CA 1
ATOM 813 C C . ASP A 1 104 ? 26.324 -5.626 -27.098 1.00 31.53 104 ASP A C 1
ATOM 815 O O . ASP A 1 104 ? 25.816 -4.542 -26.841 1.00 31.53 104 ASP A O 1
ATOM 819 N N . GLU A 1 105 ? 26.031 -6.743 -26.435 1.00 34.81 105 GLU A N 1
ATOM 820 C CA . GLU A 1 105 ? 25.772 -6.809 -24.994 1.00 34.81 105 GLU A CA 1
ATOM 821 C C . GLU A 1 105 ? 26.029 -8.262 -24.574 1.00 34.81 105 GLU A C 1
ATOM 823 O O . GLU A 1 105 ? 25.245 -9.178 -24.836 1.00 34.81 105 GLU A O 1
ATOM 828 N N . THR A 1 106 ? 27.223 -8.480 -24.026 1.00 35.53 106 THR A N 1
ATOM 829 C CA . THR A 1 106 ? 27.609 -9.695 -23.312 1.00 35.53 106 THR A CA 1
ATOM 830 C C . THR A 1 106 ? 27.577 -9.380 -21.829 1.00 35.53 106 THR A C 1
ATOM 832 O O . THR A 1 106 ? 28.432 -8.639 -21.344 1.00 35.53 106 THR A O 1
ATOM 835 N N . ASP A 1 107 ? 26.618 -9.976 -21.126 1.00 34.44 107 ASP A N 1
ATOM 836 C CA . ASP A 1 107 ? 26.684 -10.126 -19.683 1.00 34.44 107 ASP A CA 1
ATOM 837 C C . ASP A 1 107 ? 27.687 -11.222 -19.310 1.00 34.44 107 ASP A C 1
ATOM 839 O O . ASP A 1 107 ? 27.714 -12.332 -19.848 1.00 34.44 107 ASP A O 1
ATOM 843 N N . THR A 1 108 ? 28.514 -10.825 -18.358 1.00 37.53 108 THR A N 1
ATOM 844 C CA . THR A 1 108 ? 29.525 -11.525 -17.576 1.00 37.53 108 THR A CA 1
ATOM 845 C C . THR A 1 108 ? 29.095 -12.876 -16.995 1.00 37.53 108 THR A C 1
ATOM 847 O O . THR A 1 108 ? 28.058 -12.998 -16.348 1.00 37.53 108 THR A O 1
ATOM 850 N N . VAL A 1 109 ? 30.004 -13.853 -17.075 1.00 39.66 109 VAL A N 1
ATOM 851 C CA . VAL A 1 109 ? 30.134 -14.961 -16.111 1.00 39.66 109 VAL A CA 1
ATOM 852 C C . VAL A 1 109 ? 31.630 -15.105 -15.771 1.00 39.66 109 VAL A C 1
ATOM 854 O O . VAL A 1 109 ? 32.458 -14.912 -16.664 1.00 39.66 109 VAL A O 1
ATOM 857 N N . PRO A 1 110 ? 32.013 -15.378 -14.510 1.00 45.50 110 PRO A N 1
ATOM 858 C CA . PRO A 1 110 ? 33.384 -15.228 -14.031 1.00 45.50 110 PRO A CA 1
ATOM 859 C C . PRO A 1 110 ? 34.166 -16.536 -14.167 1.00 45.50 110 PRO A C 1
ATOM 861 O O . PRO A 1 110 ? 33.642 -17.587 -13.807 1.00 45.50 110 PRO A O 1
ATOM 864 N N . LEU A 1 111 ? 35.430 -16.482 -14.600 1.00 34.59 111 LEU A N 1
ATOM 865 C CA . LEU A 1 111 ? 36.374 -17.564 -14.325 1.00 34.59 111 LEU A CA 1
ATOM 866 C C . LEU A 1 111 ? 37.839 -17.104 -14.313 1.00 34.59 111 LEU A C 1
ATOM 868 O O . LEU A 1 111 ? 38.311 -16.348 -15.155 1.00 34.59 111 LEU A O 1
ATOM 872 N N . GLU A 1 112 ? 38.475 -17.595 -13.260 1.00 39.00 112 GLU A N 1
ATOM 873 C CA . GLU A 1 112 ? 39.853 -17.578 -12.787 1.00 39.00 112 GLU A CA 1
ATOM 874 C C . GLU A 1 112 ? 40.997 -17.471 -13.814 1.00 39.00 112 GLU A C 1
ATOM 876 O O . GLU A 1 112 ? 41.027 -18.145 -14.837 1.00 39.00 112 GLU A O 1
ATOM 881 N N . GLY A 1 113 ? 42.010 -16.688 -13.419 1.00 42.56 113 GLY A N 1
ATOM 882 C CA . GLY A 1 113 ? 43.427 -17.071 -13.441 1.00 42.56 113 GLY A CA 1
ATOM 883 C C . GLY A 1 113 ? 44.024 -17.589 -14.752 1.00 42.56 113 GLY A C 1
ATOM 884 O O . GLY A 1 113 ? 44.066 -18.790 -14.989 1.00 42.56 113 GLY A O 1
ATOM 885 N N . GLY A 1 114 ? 44.654 -16.702 -15.527 1.00 33.59 114 GLY A N 1
ATOM 886 C CA . GLY A 1 114 ? 45.515 -17.110 -16.637 1.00 33.59 114 GLY A CA 1
ATOM 887 C C . GLY A 1 114 ? 46.286 -15.941 -17.238 1.00 33.59 114 GLY A C 1
ATOM 888 O O . GLY A 1 114 ? 45.726 -15.112 -17.944 1.00 33.59 114 GLY A O 1
ATOM 889 N N . VAL A 1 115 ? 47.580 -15.873 -16.940 1.00 41.56 115 VAL A N 1
ATOM 890 C CA . VAL A 1 115 ? 48.545 -14.922 -17.506 1.00 41.56 115 VAL A CA 1
ATOM 891 C C . VAL A 1 115 ? 48.799 -15.291 -18.970 1.00 41.56 115 VAL A C 1
ATOM 893 O O . VAL A 1 115 ? 49.171 -16.433 -19.223 1.00 41.56 115 VAL A O 1
ATOM 896 N N . PHE A 1 116 ? 48.679 -14.360 -19.924 1.00 31.31 116 PHE A N 1
ATOM 897 C CA . PHE A 1 116 ? 49.285 -14.541 -21.250 1.00 31.31 116 PHE A CA 1
ATOM 898 C C . PHE A 1 116 ? 49.808 -13.220 -21.831 1.00 31.31 116 PHE A C 1
ATOM 900 O O . PHE A 1 116 ? 49.083 -12.239 -21.979 1.00 31.31 116 PHE A O 1
ATOM 907 N N . LEU A 1 117 ? 51.113 -13.229 -22.112 1.00 38.28 117 LEU A N 1
ATOM 908 C CA . LEU A 1 117 ? 51.913 -12.181 -22.742 1.00 38.28 117 LEU A CA 1
ATOM 909 C C . LEU A 1 117 ? 51.434 -11.898 -24.172 1.00 38.28 117 LEU A C 1
ATOM 911 O O . LEU A 1 117 ? 51.206 -12.834 -24.938 1.00 38.28 117 LEU A O 1
ATOM 915 N N . ILE A 1 118 ? 51.383 -10.622 -24.560 1.00 35.62 118 ILE A N 1
ATOM 916 C CA . ILE A 1 118 ? 51.271 -10.223 -25.968 1.00 35.62 118 ILE A CA 1
ATOM 917 C C . ILE A 1 118 ? 52.641 -9.716 -26.420 1.00 35.62 118 ILE A C 1
ATOM 919 O O . ILE A 1 118 ? 53.196 -8.784 -25.844 1.00 35.62 118 ILE A O 1
ATOM 923 N N . SER A 1 119 ? 53.177 -10.397 -27.432 1.00 35.09 119 SER A N 1
ATOM 924 C CA . SER A 1 119 ? 54.450 -10.128 -28.095 1.00 35.09 119 SER A CA 1
ATOM 925 C C . SER A 1 119 ? 54.385 -8.842 -28.927 1.00 35.09 119 SER A C 1
ATOM 927 O O . SER A 1 119 ? 53.414 -8.614 -29.647 1.00 35.09 119 SER A O 1
ATOM 929 N N . GLU A 1 120 ? 55.447 -8.038 -28.856 1.00 35.69 120 GLU A N 1
ATOM 930 C CA . GLU A 1 120 ? 55.719 -6.891 -29.730 1.00 35.69 120 GLU A CA 1
ATOM 931 C C . GLU A 1 120 ? 55.769 -7.314 -31.205 1.00 35.69 120 GLU A C 1
ATOM 933 O O . GLU A 1 120 ? 56.460 -8.271 -31.561 1.00 35.69 120 GLU A O 1
ATOM 938 N N . ILE A 1 121 ? 55.084 -6.567 -32.075 1.00 35.91 121 ILE A N 1
ATOM 939 C CA . ILE A 1 121 ? 55.284 -6.626 -33.526 1.00 35.91 121 ILE A CA 1
ATOM 940 C C . ILE A 1 121 ? 56.025 -5.356 -33.948 1.00 35.91 121 ILE A C 1
ATOM 942 O O . ILE A 1 121 ? 55.498 -4.247 -33.887 1.00 35.91 121 ILE A O 1
ATOM 946 N N . HIS A 1 122 ? 57.272 -5.565 -34.362 1.00 30.33 122 HIS A N 1
ATOM 947 C CA . HIS A 1 122 ? 58.181 -4.609 -34.988 1.00 30.33 122 HIS A CA 1
ATOM 948 C C . HIS A 1 122 ? 57.690 -4.263 -36.405 1.00 30.33 122 HIS A C 1
ATOM 950 O O . HIS A 1 122 ? 57.500 -5.166 -37.220 1.00 30.33 122 HIS A O 1
ATOM 956 N N . ILE A 1 123 ? 57.542 -2.975 -36.730 1.00 33.53 123 ILE A N 1
ATOM 957 C CA . ILE A 1 123 ? 57.377 -2.511 -38.116 1.00 33.53 123 ILE A CA 1
ATOM 958 C C . ILE A 1 123 ? 58.713 -1.925 -38.575 1.00 33.53 123 ILE A C 1
ATOM 960 O O . ILE A 1 123 ? 59.193 -0.935 -38.028 1.00 33.53 123 ILE A O 1
ATOM 964 N N . VAL A 1 124 ? 59.314 -2.578 -39.568 1.00 31.72 124 VAL A N 1
ATOM 965 C CA . VAL A 1 124 ? 60.535 -2.157 -40.262 1.00 31.72 124 VAL A CA 1
ATOM 966 C C . VAL A 1 124 ? 60.192 -1.002 -41.207 1.00 31.72 124 VAL A C 1
ATOM 968 O O . VAL A 1 124 ? 59.249 -1.103 -41.988 1.00 31.72 124 VAL A O 1
ATOM 971 N N . MET A 1 125 ? 60.946 0.096 -41.129 1.00 35.12 125 MET A N 1
ATOM 972 C CA . MET A 1 125 ? 60.908 1.183 -42.109 1.00 35.12 125 MET A CA 1
ATOM 973 C C . MET A 1 125 ? 61.958 0.908 -43.190 1.00 35.12 125 MET A C 1
ATOM 975 O O . MET A 1 125 ? 63.141 0.823 -42.868 1.00 35.12 125 MET A O 1
ATOM 979 N N . GLU A 1 126 ? 61.542 0.792 -44.451 1.00 41.72 126 GLU A N 1
ATOM 980 C CA . GLU A 1 126 ? 62.454 0.857 -45.598 1.00 41.72 126 GLU A CA 1
ATOM 981 C C . GLU A 1 126 ? 62.513 2.289 -46.146 1.00 41.72 126 GLU A C 1
ATOM 983 O O . GLU A 1 126 ? 61.492 2.946 -46.362 1.00 41.72 126 GLU A O 1
ATOM 988 N N . GLU A 1 127 ? 63.743 2.766 -46.333 1.00 44.66 127 GLU A N 1
ATOM 989 C CA . GLU A 1 127 ? 64.097 3.985 -47.053 1.00 44.66 127 GLU A CA 1
ATOM 990 C C . GLU A 1 127 ? 64.092 3.716 -48.560 1.00 44.66 127 GLU A C 1
ATOM 992 O O . GLU A 1 127 ? 64.662 2.718 -48.994 1.00 44.66 127 GLU A O 1
ATOM 997 N N . ASP A 1 128 ? 63.599 4.661 -49.370 1.00 39.62 128 ASP A N 1
ATOM 998 C CA . ASP A 1 128 ? 64.197 4.853 -50.690 1.00 39.62 128 ASP A CA 1
ATOM 999 C C . ASP A 1 128 ? 64.121 6.301 -51.197 1.00 39.62 128 ASP A C 1
ATOM 1001 O O . ASP A 1 128 ? 63.193 7.063 -50.909 1.00 39.62 128 ASP A O 1
ATOM 1005 N N . ARG A 1 129 ? 65.183 6.695 -51.903 1.00 42.91 129 ARG A N 1
ATOM 1006 C CA . ARG A 1 129 ? 65.553 8.074 -52.265 1.00 42.91 129 ARG A CA 1
ATOM 1007 C C . ARG A 1 129 ? 64.957 8.497 -53.611 1.00 42.91 129 ARG A C 1
ATOM 1009 O O . ARG A 1 129 ? 64.922 7.713 -54.550 1.00 42.91 129 ARG A O 1
ATOM 1016 N N . GLY A 1 130 ? 64.660 9.791 -53.775 1.00 35.53 130 GLY A N 1
ATOM 1017 C CA . GLY A 1 130 ? 64.424 10.382 -55.101 1.00 35.53 130 GLY A CA 1
ATOM 1018 C C . GLY A 1 130 ? 64.192 11.896 -55.084 1.00 35.53 130 GLY A C 1
ATOM 1019 O O . GLY A 1 130 ? 63.180 12.375 -54.590 1.00 35.53 130 GLY A O 1
ATOM 1020 N N . ILE A 1 131 ? 65.150 12.649 -55.628 1.00 44.28 131 ILE A N 1
ATOM 1021 C CA . ILE A 1 131 ? 65.194 14.117 -55.744 1.00 44.28 131 ILE A CA 1
ATOM 1022 C C . ILE A 1 131 ? 64.361 14.580 -56.953 1.00 44.28 131 ILE A C 1
ATOM 1024 O O . ILE A 1 131 ? 64.523 14.015 -58.031 1.00 44.28 131 ILE A O 1
ATOM 1028 N N . GLY A 1 132 ? 63.591 15.675 -56.835 1.00 36.50 132 GLY A N 1
ATOM 1029 C CA . GLY A 1 132 ? 63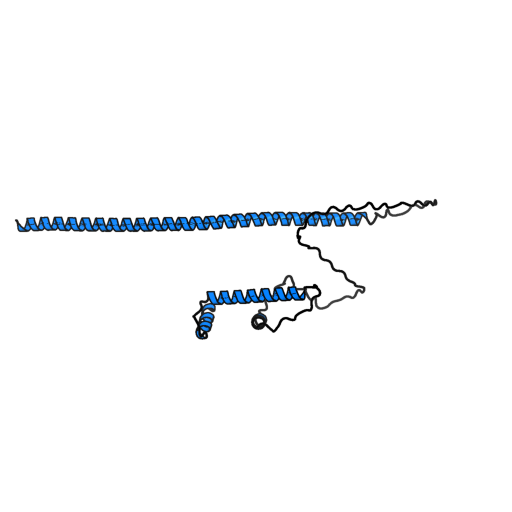.256 16.493 -58.012 1.00 36.50 132 GLY A CA 1
ATOM 1030 C C . GLY A 1 132 ? 61.984 17.350 -57.977 1.00 36.50 132 GLY A C 1
ATOM 1031 O O . GLY A 1 132 ? 60.899 16.863 -58.258 1.00 36.50 132 GLY A O 1
ATOM 1032 N N . ASN A 1 133 ? 62.206 18.660 -57.839 1.00 36.38 133 ASN A N 1
ATOM 1033 C CA . ASN A 1 133 ? 61.445 19.793 -58.390 1.00 36.38 133 ASN A CA 1
ATOM 1034 C C . ASN A 1 133 ? 60.233 20.381 -57.640 1.00 36.38 133 ASN A C 1
ATOM 1036 O O . ASN A 1 133 ? 59.205 19.767 -57.383 1.00 36.38 133 ASN A O 1
ATOM 1040 N N . ILE A 1 134 ? 60.395 21.679 -57.373 1.00 46.22 134 ILE A N 1
ATOM 1041 C CA . ILE A 1 134 ? 59.464 22.623 -56.764 1.00 46.22 134 ILE A CA 1
ATOM 1042 C C . ILE A 1 134 ? 58.328 22.939 -57.743 1.00 46.22 134 ILE A C 1
ATOM 1044 O O . ILE A 1 134 ? 58.578 23.375 -58.865 1.00 46.22 134 ILE A O 1
ATOM 1048 N N . CYS A 1 135 ? 57.084 22.852 -57.272 1.00 32.84 135 CYS A N 1
ATOM 1049 C CA . CYS A 1 135 ? 55.993 23.683 -57.777 1.00 32.84 135 CYS A CA 1
ATOM 1050 C C . CYS A 1 135 ? 55.060 24.059 -56.608 1.00 32.84 135 CYS A C 1
ATOM 1052 O O . CYS A 1 135 ? 54.551 23.160 -55.935 1.00 32.84 135 CYS A O 1
ATOM 1054 N N . PRO A 1 136 ? 54.846 25.356 -56.307 1.00 58.88 136 PRO A N 1
ATOM 1055 C CA . PRO A 1 136 ? 54.027 25.779 -55.185 1.00 58.88 136 PRO A CA 1
ATOM 1056 C C . PRO A 1 136 ? 52.618 26.111 -55.674 1.00 58.88 136 PRO A C 1
ATOM 1058 O O . PRO A 1 136 ? 52.407 27.158 -56.278 1.00 58.88 136 PRO A O 1
ATOM 1061 N N . THR A 1 137 ? 51.623 25.270 -55.393 1.00 42.81 137 THR A N 1
ATOM 1062 C CA . THR A 1 137 ? 50.255 25.756 -55.153 1.00 42.81 137 THR A CA 1
ATOM 1063 C C . THR A 1 137 ? 49.332 24.683 -54.582 1.00 42.81 137 THR A C 1
ATOM 1065 O O . THR A 1 137 ? 49.269 23.561 -55.063 1.00 42.81 137 THR A O 1
ATOM 1068 N N . ARG A 1 138 ? 48.519 25.155 -53.632 1.00 44.47 138 ARG A N 1
ATOM 1069 C CA . ARG A 1 138 ? 47.208 24.657 -53.195 1.00 44.47 138 ARG A CA 1
ATOM 1070 C C . ARG A 1 138 ? 47.120 23.471 -52.224 1.00 44.47 138 ARG A C 1
ATOM 1072 O O . ARG A 1 138 ? 47.370 22.316 -52.531 1.00 44.47 138 ARG A O 1
ATOM 1079 N N . THR A 1 139 ? 46.524 23.847 -51.087 1.00 45.38 139 THR A N 1
ATOM 1080 C CA . THR A 1 139 ? 45.714 23.056 -50.152 1.00 45.38 139 THR A CA 1
ATOM 1081 C C . THR A 1 139 ? 46.446 21.973 -49.376 1.00 45.38 139 THR A C 1
ATOM 1083 O O . THR A 1 139 ? 46.566 20.828 -49.789 1.00 45.38 139 THR A O 1
ATOM 1086 N N . ARG A 1 140 ? 46.833 22.367 -48.158 1.00 52.03 140 ARG A N 1
ATOM 1087 C CA . ARG A 1 140 ? 47.071 21.503 -47.004 1.00 52.03 140 ARG A CA 1
ATOM 1088 C C . ARG A 1 140 ? 45.857 20.581 -46.832 1.00 52.03 140 ARG A C 1
ATOM 1090 O O . ARG A 1 140 ? 44.874 20.964 -46.204 1.00 52.03 140 ARG A O 1
ATOM 1097 N N . ALA A 1 141 ? 45.907 19.398 -47.436 1.00 53.19 141 ALA A N 1
ATOM 1098 C CA . ALA A 1 141 ? 44.982 18.322 -47.131 1.00 53.19 141 ALA A CA 1
ATOM 1099 C C . ALA A 1 141 ? 45.239 17.932 -45.674 1.00 53.19 141 ALA A C 1
ATOM 1101 O O . ALA A 1 141 ? 46.294 17.399 -45.330 1.00 53.19 141 ALA A O 1
ATOM 1102 N N . VAL A 1 142 ? 44.310 18.302 -44.795 1.00 56.31 142 VAL A N 1
ATOM 1103 C CA . VAL A 1 142 ? 44.325 17.840 -43.409 1.00 56.31 142 VAL A CA 1
ATOM 1104 C C . VAL A 1 142 ? 44.182 16.314 -43.465 1.00 56.31 142 VAL A C 1
ATOM 1106 O O . VAL A 1 142 ? 43.270 15.839 -44.149 1.00 56.31 142 VAL A O 1
ATOM 1109 N N . PRO A 1 143 ? 45.072 15.527 -42.832 1.00 51.06 143 PRO A N 1
ATOM 1110 C CA . PRO A 1 143 ? 45.041 14.078 -42.964 1.00 51.06 143 PRO A CA 1
ATOM 1111 C C . PRO A 1 143 ? 43.703 13.549 -42.449 1.00 51.06 143 PRO A C 1
ATOM 1113 O O . PRO A 1 143 ? 43.331 13.795 -41.305 1.00 51.06 143 PRO A O 1
ATOM 1116 N N . TYR A 1 144 ? 42.997 12.784 -43.279 1.00 54.31 144 TYR A N 1
ATOM 1117 C CA . TYR A 1 144 ? 41.676 12.206 -42.992 1.00 54.31 144 TYR A CA 1
ATOM 1118 C C . TYR A 1 144 ? 41.646 11.301 -41.733 1.00 54.31 144 TYR A C 1
ATOM 1120 O O . TYR A 1 144 ? 40.579 10.916 -41.258 1.00 54.31 144 TYR A O 1
ATOM 1128 N N . TYR A 1 145 ? 42.815 10.980 -41.166 1.00 52.94 145 TYR A N 1
ATOM 1129 C CA . TYR A 1 145 ? 42.978 10.167 -39.961 1.00 52.94 145 TYR A CA 1
ATOM 1130 C C . TYR A 1 145 ? 42.727 10.916 -38.640 1.00 52.94 145 TYR A C 1
ATOM 1132 O O . TYR A 1 145 ? 42.241 10.298 -37.695 1.00 52.94 145 TYR A O 1
ATOM 1140 N N . THR A 1 146 ? 42.965 12.229 -38.545 1.00 54.72 146 THR A N 1
ATOM 1141 C CA . THR A 1 146 ? 42.734 12.972 -37.284 1.00 54.72 146 THR A CA 1
ATOM 1142 C C . THR A 1 146 ? 41.254 13.291 -37.044 1.00 54.72 146 THR A C 1
ATOM 1144 O O . THR A 1 146 ? 40.808 13.387 -35.901 1.00 54.72 146 THR A O 1
ATOM 1147 N N . ALA A 1 147 ? 40.449 13.380 -38.106 1.00 54.75 147 ALA A N 1
ATOM 1148 C CA . ALA A 1 147 ? 39.012 13.637 -38.003 1.00 54.75 147 ALA A CA 1
ATOM 1149 C C . ALA A 1 147 ? 38.209 12.423 -37.490 1.00 54.75 147 ALA A C 1
ATOM 1151 O O . ALA A 1 147 ? 37.226 12.600 -36.774 1.00 54.75 147 ALA A O 1
ATOM 1152 N N . ARG A 1 148 ? 38.627 11.186 -37.807 1.00 56.72 148 ARG A N 1
ATOM 1153 C CA . ARG A 1 148 ? 37.971 9.967 -37.290 1.00 56.72 148 ARG A CA 1
ATOM 1154 C C . ARG A 1 148 ? 38.279 9.707 -35.814 1.00 56.72 148 ARG A C 1
ATOM 1156 O O . ARG A 1 148 ? 37.365 9.324 -35.090 1.00 56.72 148 ARG A O 1
ATOM 1163 N N . GLY A 1 149 ? 39.510 9.966 -35.359 1.00 61.06 149 GLY A N 1
ATOM 1164 C CA . GLY A 1 149 ? 39.882 9.829 -33.942 1.00 61.06 149 GLY A CA 1
ATOM 1165 C C . GLY A 1 149 ? 39.012 10.700 -33.030 1.00 61.06 149 GLY A C 1
ATOM 1166 O O . GLY A 1 149 ? 38.366 10.196 -32.118 1.00 61.06 149 GLY A O 1
ATOM 1167 N N . THR A 1 150 ? 38.850 11.976 -33.389 1.00 70.56 150 THR A N 1
ATOM 1168 C CA . THR A 1 150 ? 38.043 12.941 -32.615 1.00 70.56 150 THR A CA 1
ATOM 1169 C C . THR A 1 150 ? 36.531 12.672 -32.630 1.00 70.56 150 THR A C 1
ATOM 1171 O O . THR A 1 150 ? 35.798 13.188 -31.786 1.00 70.56 150 THR A O 1
ATOM 1174 N N . ALA A 1 151 ? 36.013 11.904 -33.595 1.00 78.88 151 ALA A N 1
ATOM 1175 C CA . ALA A 1 151 ? 34.611 11.478 -33.607 1.00 78.88 151 ALA A CA 1
ATOM 1176 C C . ALA A 1 151 ? 34.378 10.272 -32.682 1.00 78.88 151 ALA A C 1
ATOM 1178 O O . ALA A 1 151 ? 33.392 10.247 -31.949 1.00 78.88 151 ALA A O 1
ATOM 1179 N N . ILE A 1 152 ? 35.307 9.312 -32.681 1.00 84.38 152 ILE A N 1
ATOM 1180 C CA . ILE A 1 152 ? 35.267 8.134 -31.802 1.00 84.38 152 ILE A CA 1
ATOM 1181 C C . ILE A 1 152 ? 35.439 8.551 -30.339 1.00 84.38 152 ILE A C 1
ATOM 1183 O O . ILE A 1 152 ? 34.694 8.085 -29.483 1.00 84.38 152 ILE A O 1
ATOM 1187 N N . GLU A 1 153 ? 36.369 9.464 -30.056 1.00 83.69 153 GLU A N 1
ATOM 1188 C CA . GLU A 1 153 ? 36.602 9.994 -28.706 1.00 83.69 153 GLU A CA 1
ATOM 1189 C C . GLU A 1 153 ? 35.356 10.691 -28.142 1.00 83.69 153 GLU A C 1
ATOM 1191 O O . GLU A 1 153 ? 34.957 10.410 -27.013 1.00 83.69 153 GLU A O 1
ATOM 1196 N N . ARG A 1 154 ? 34.677 11.520 -28.949 1.00 84.81 154 ARG A N 1
ATOM 1197 C CA . ARG A 1 154 ? 33.423 12.181 -28.547 1.00 84.81 154 ARG A CA 1
ATOM 1198 C C . ARG A 1 154 ? 32.284 11.196 -28.293 1.00 84.81 154 ARG A C 1
ATOM 1200 O O . ARG A 1 154 ? 31.536 11.364 -27.334 1.00 84.81 154 ARG A O 1
ATOM 1207 N N . GLU A 1 155 ? 32.143 10.172 -29.132 1.00 91.56 155 GLU A N 1
ATOM 1208 C CA . GLU A 1 155 ? 31.136 9.124 -28.923 1.00 91.56 155 GLU A CA 1
ATOM 1209 C C . GLU A 1 155 ? 31.429 8.308 -27.654 1.00 91.56 155 GLU A C 1
ATOM 1211 O O . GLU A 1 155 ? 30.516 7.985 -26.894 1.00 91.56 155 GLU A O 1
ATOM 1216 N N . LEU A 1 156 ? 32.701 8.001 -27.384 1.00 93.25 156 LEU A N 1
ATOM 1217 C CA . LEU A 1 156 ? 33.114 7.281 -26.182 1.00 93.25 156 LEU A CA 1
ATOM 1218 C C . LEU A 1 156 ? 32.848 8.105 -24.916 1.00 93.25 156 LEU A C 1
ATOM 1220 O O . LEU A 1 156 ? 32.306 7.575 -23.946 1.00 93.25 156 LEU A O 1
ATOM 1224 N N . GLU A 1 157 ? 33.147 9.402 -24.940 1.00 93.69 157 GLU A N 1
ATOM 1225 C CA . GLU A 1 157 ? 32.824 10.321 -23.846 1.00 93.69 157 GLU A CA 1
ATOM 1226 C C . GLU A 1 157 ? 31.308 10.403 -23.605 1.00 93.69 157 GLU A C 1
ATOM 1228 O O . GLU A 1 157 ? 30.851 10.265 -22.469 1.00 93.69 157 GLU A O 1
ATOM 1233 N N . ALA A 1 158 ? 30.505 10.504 -24.669 1.00 94.06 158 ALA A N 1
ATOM 1234 C CA . ALA A 1 158 ? 29.047 10.500 -24.567 1.00 94.06 158 ALA A CA 1
ATOM 1235 C C . ALA A 1 158 ? 28.489 9.183 -23.991 1.00 94.06 158 ALA A C 1
ATOM 1237 O O . ALA A 1 158 ? 27.502 9.192 -23.250 1.00 94.06 158 ALA A O 1
ATOM 1238 N N . ARG A 1 159 ? 29.105 8.036 -24.302 1.00 95.12 159 ARG A N 1
ATOM 1239 C CA . ARG A 1 159 ? 28.750 6.735 -23.706 1.00 95.12 159 ARG A CA 1
ATOM 1240 C C . ARG A 1 159 ? 29.113 6.664 -22.231 1.00 95.12 159 ARG A C 1
ATOM 1242 O O . ARG A 1 159 ? 28.280 6.245 -21.433 1.00 95.12 159 ARG A O 1
ATOM 1249 N N . LEU A 1 160 ? 30.316 7.098 -21.861 1.00 96.75 160 LEU A N 1
ATOM 1250 C CA . LEU A 1 160 ? 30.736 7.151 -20.462 1.00 96.75 160 LEU A CA 1
ATOM 1251 C C . LEU A 1 160 ? 29.806 8.042 -19.640 1.00 96.75 160 LEU A C 1
ATOM 1253 O O . LEU A 1 160 ? 29.414 7.665 -18.540 1.00 96.75 160 LEU A O 1
ATOM 1257 N N . GLU A 1 161 ? 29.405 9.186 -20.186 1.00 96.62 161 GLU A N 1
ATOM 1258 C CA . GLU A 1 161 ? 28.469 10.093 -19.529 1.00 96.62 161 GLU A CA 1
ATOM 1259 C C . GLU A 1 161 ? 27.078 9.465 -19.359 1.00 96.62 161 GLU A C 1
ATOM 1261 O O . GLU A 1 161 ? 26.478 9.556 -18.287 1.00 96.62 161 GLU A O 1
ATOM 1266 N N . ARG A 1 162 ? 26.571 8.756 -20.378 1.00 97.31 162 ARG A N 1
ATOM 1267 C CA . ARG A 1 162 ? 25.318 7.992 -20.256 1.00 97.31 162 ARG A CA 1
ATOM 1268 C C . ARG A 1 162 ? 25.412 6.905 -19.189 1.00 97.31 162 ARG A C 1
ATOM 1270 O O . ARG A 1 162 ? 24.520 6.819 -18.353 1.00 97.31 162 ARG A O 1
ATOM 1277 N N . ASN A 1 163 ? 26.495 6.133 -19.167 1.00 95.69 163 ASN A N 1
ATOM 1278 C CA . ASN A 1 163 ? 26.688 5.072 -18.178 1.00 95.69 163 ASN A CA 1
ATOM 1279 C C . ASN A 1 163 ? 26.788 5.630 -16.755 1.00 95.69 163 ASN A C 1
ATOM 1281 O O . ASN A 1 163 ? 26.200 5.067 -15.837 1.00 95.69 163 ASN A O 1
ATOM 1285 N N . LYS A 1 164 ? 27.465 6.771 -16.568 1.00 97.56 164 LYS A N 1
ATOM 1286 C CA . LYS A 1 164 ? 27.502 7.470 -15.275 1.00 97.56 164 LYS A CA 1
ATOM 1287 C C . LYS A 1 164 ? 26.109 7.897 -14.820 1.00 97.56 164 LYS A C 1
ATOM 1289 O O . LYS A 1 164 ? 25.774 7.707 -13.656 1.00 97.56 164 LYS A O 1
ATOM 1294 N N . LYS A 1 165 ? 25.292 8.436 -15.729 1.00 97.19 165 LYS A N 1
ATOM 1295 C CA . LYS A 1 165 ? 23.904 8.817 -15.427 1.00 97.19 165 LYS A CA 1
ATOM 1296 C C . LYS A 1 165 ? 23.044 7.610 -15.070 1.00 97.19 165 LYS A C 1
ATOM 1298 O O . LYS A 1 165 ? 22.288 7.683 -14.112 1.00 97.19 165 LYS A O 1
ATOM 1303 N N . ILE A 1 166 ? 23.183 6.502 -15.796 1.00 95.75 166 ILE A N 1
ATOM 1304 C CA . ILE A 1 166 ? 22.472 5.255 -15.485 1.00 95.75 166 ILE A CA 1
ATOM 1305 C C . ILE A 1 166 ? 22.862 4.764 -14.088 1.00 95.75 166 ILE A C 1
ATOM 1307 O O . ILE A 1 166 ? 21.981 4.552 -13.264 1.00 95.75 166 ILE A O 1
ATOM 1311 N N . ALA A 1 167 ? 24.159 4.693 -13.784 1.00 97.00 167 ALA A N 1
ATOM 1312 C CA . ALA A 1 167 ? 24.639 4.267 -12.472 1.00 97.00 167 ALA A CA 1
ATOM 1313 C C . ALA A 1 167 ? 24.154 5.187 -11.335 1.00 97.00 167 ALA A C 1
ATOM 1315 O O . ALA A 1 167 ? 23.779 4.705 -10.268 1.00 97.00 167 ALA A O 1
ATOM 1316 N N . ALA A 1 168 ? 24.125 6.505 -11.554 1.00 97.62 168 ALA A N 1
ATOM 1317 C CA . ALA A 1 168 ? 23.585 7.455 -10.583 1.00 97.62 168 ALA A CA 1
ATOM 1318 C C . ALA A 1 168 ? 22.078 7.240 -10.352 1.00 97.62 168 ALA A C 1
ATOM 1320 O O . ALA A 1 168 ? 21.638 7.158 -9.207 1.00 97.62 168 ALA A O 1
ATOM 1321 N N . ASN A 1 169 ? 21.303 7.066 -11.427 1.00 97.38 169 ASN A N 1
ATOM 1322 C CA . ASN A 1 169 ? 19.869 6.789 -11.339 1.00 97.38 169 ASN A CA 1
ATOM 1323 C C . ASN A 1 169 ? 19.592 5.451 -10.634 1.00 97.38 169 ASN A C 1
ATOM 1325 O O . ASN A 1 169 ? 18.659 5.346 -9.844 1.00 97.38 169 ASN A O 1
ATOM 1329 N N . GLU A 1 170 ? 20.393 4.417 -10.893 1.00 96.44 170 GLU A N 1
ATOM 1330 C CA . GLU A 1 170 ? 20.274 3.120 -10.218 1.00 96.44 170 GLU A CA 1
ATOM 1331 C C . GLU A 1 170 ? 20.536 3.230 -8.714 1.00 96.44 170 GLU A C 1
ATOM 1333 O O . GLU A 1 170 ? 19.805 2.634 -7.919 1.00 96.44 170 GLU A O 1
ATOM 1338 N N . GLN A 1 171 ? 21.537 4.020 -8.313 1.00 97.81 171 GLN A N 1
ATOM 1339 C CA . GLN A 1 171 ? 21.808 4.304 -6.903 1.00 97.81 171 GLN A CA 1
ATOM 1340 C C . GLN A 1 171 ? 20.639 5.040 -6.245 1.00 97.81 171 GLN A C 1
ATOM 1342 O O . GLN A 1 171 ? 20.217 4.656 -5.155 1.00 97.81 171 GLN A O 1
ATOM 1347 N N . GLU A 1 172 ? 20.078 6.047 -6.916 1.00 97.56 172 GLU A N 1
ATOM 1348 C CA . GLU A 1 172 ? 18.909 6.781 -6.427 1.00 97.56 172 GLU A CA 1
ATOM 1349 C C . GLU A 1 172 ? 17.698 5.853 -6.256 1.00 97.56 172 GLU A C 1
ATOM 1351 O O . GLU A 1 172 ? 17.109 5.790 -5.178 1.00 97.56 172 GLU A O 1
ATOM 1356 N N . ILE A 1 173 ? 17.378 5.045 -7.272 1.00 97.56 173 ILE A N 1
ATOM 1357 C CA . ILE A 1 173 ? 16.280 4.069 -7.211 1.00 97.56 173 ILE A CA 1
ATOM 1358 C C . ILE A 1 173 ? 16.497 3.071 -6.069 1.00 97.56 173 ILE A C 1
ATOM 1360 O O . ILE A 1 173 ? 15.546 2.708 -5.374 1.00 97.56 173 ILE A O 1
ATOM 1364 N N . HIS A 1 174 ? 17.729 2.599 -5.872 1.00 97.44 174 HIS A N 1
ATOM 1365 C CA . HIS A 1 174 ? 18.050 1.681 -4.786 1.00 97.44 174 HIS A CA 1
ATOM 1366 C C . HIS A 1 174 ? 17.813 2.320 -3.411 1.00 97.44 174 HIS A C 1
ATOM 1368 O O . HIS A 1 174 ? 17.202 1.685 -2.549 1.00 97.44 174 HIS A O 1
ATOM 1374 N N . LEU A 1 175 ? 18.254 3.566 -3.211 1.00 97.94 175 LEU A N 1
ATOM 1375 C CA . LEU A 1 175 ? 18.032 4.308 -1.967 1.00 97.94 175 LEU A CA 1
ATOM 1376 C C . LEU A 1 175 ? 16.539 4.502 -1.693 1.00 97.94 175 LEU A C 1
ATOM 1378 O O . LEU A 1 175 ? 16.074 4.148 -0.612 1.00 97.94 175 LEU A O 1
ATOM 1382 N N . VAL A 1 176 ? 15.774 4.944 -2.693 1.00 97.81 176 VAL A N 1
ATOM 1383 C CA . VAL A 1 176 ? 14.321 5.134 -2.567 1.00 97.81 176 VAL A CA 1
ATOM 1384 C C . VAL A 1 176 ? 13.625 3.824 -2.194 1.00 97.81 176 VAL A C 1
ATOM 1386 O O . VAL A 1 176 ? 12.838 3.785 -1.253 1.00 97.81 176 VAL A O 1
ATOM 1389 N N . ARG A 1 177 ? 13.954 2.709 -2.859 1.00 97.75 177 ARG A N 1
ATOM 1390 C CA . ARG A 1 177 ? 13.378 1.391 -2.528 1.00 97.75 177 ARG A CA 1
ATOM 1391 C C . ARG A 1 177 ? 13.723 0.938 -1.111 1.00 97.75 177 ARG A C 1
ATOM 1393 O O . ARG A 1 177 ? 12.909 0.285 -0.455 1.00 97.75 177 ARG A O 1
ATOM 1400 N N . TRP A 1 178 ? 14.934 1.239 -0.650 1.00 97.69 178 TRP A N 1
ATOM 1401 C CA . TRP A 1 178 ? 15.368 0.908 0.703 1.00 97.69 178 TRP A CA 1
ATOM 1402 C C . TRP A 1 178 ? 14.613 1.730 1.756 1.00 97.69 178 TRP A C 1
ATOM 1404 O O . TRP A 1 178 ? 14.151 1.174 2.758 1.00 97.69 178 TRP A O 1
ATOM 1414 N N . GLU A 1 179 ? 14.415 3.023 1.506 1.00 98.12 179 GLU A N 1
ATOM 1415 C CA . GLU A 1 179 ? 13.605 3.901 2.352 1.00 98.12 179 GLU A CA 1
ATOM 1416 C C . GLU A 1 179 ? 12.136 3.461 2.380 1.00 98.12 179 GLU A C 1
ATOM 1418 O O . GLU A 1 179 ? 11.576 3.276 3.461 1.00 98.12 179 GLU A O 1
ATOM 1423 N N . GLU A 1 180 ? 11.529 3.184 1.222 1.00 96.50 180 GLU A N 1
ATOM 1424 C CA . GLU A 1 180 ? 10.160 2.661 1.118 1.00 96.50 180 GLU A CA 1
ATOM 1425 C C . GLU A 1 180 ? 9.979 1.368 1.921 1.00 96.50 180 GLU A C 1
ATOM 1427 O O . GLU A 1 180 ? 9.004 1.208 2.662 1.00 96.50 180 GLU A O 1
ATOM 1432 N N . HIS A 1 181 ? 10.926 0.433 1.801 1.00 97.44 181 HIS A N 1
ATOM 1433 C CA . HIS A 1 181 ? 10.902 -0.807 2.570 1.00 97.44 181 HIS A CA 1
ATOM 1434 C C . HIS A 1 181 ? 10.978 -0.532 4.078 1.00 97.44 181 HIS A C 1
ATOM 1436 O O . HIS A 1 181 ? 10.230 -1.127 4.858 1.00 97.44 181 HIS A O 1
ATOM 1442 N N . THR A 1 182 ? 11.857 0.379 4.489 1.00 98.00 182 THR A N 1
ATOM 1443 C CA . THR A 1 182 ? 12.045 0.749 5.896 1.00 98.00 182 THR A CA 1
ATOM 1444 C C . THR A 1 182 ? 10.775 1.369 6.477 1.00 98.00 182 THR A C 1
ATOM 1446 O O . THR A 1 182 ? 10.284 0.900 7.507 1.00 98.00 182 THR A O 1
ATOM 1449 N N . LEU A 1 183 ? 10.175 2.328 5.769 1.00 98.00 183 LEU A N 1
ATOM 1450 C CA . LEU A 1 183 ? 8.915 2.961 6.162 1.00 98.00 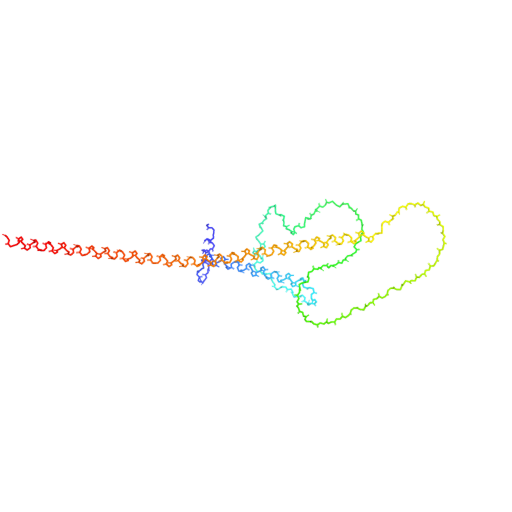183 LEU A CA 1
ATOM 1451 C C . LEU A 1 183 ? 7.767 1.954 6.243 1.00 98.00 183 LEU A C 1
ATOM 1453 O O . LEU A 1 183 ? 6.957 2.008 7.163 1.00 98.00 183 LEU A O 1
ATOM 1457 N N . LYS A 1 184 ? 7.708 0.983 5.328 1.00 98.12 184 LYS A N 1
ATOM 1458 C CA . LYS A 1 184 ? 6.679 -0.064 5.349 1.00 98.12 184 LYS A CA 1
ATOM 1459 C C . LYS A 1 184 ? 6.795 -0.978 6.570 1.00 98.12 184 LYS A C 1
ATOM 1461 O O . LYS A 1 184 ? 5.780 -1.389 7.135 1.00 98.12 184 LYS A O 1
ATOM 1466 N N . VAL A 1 185 ? 8.017 -1.309 6.985 1.00 98.00 185 VAL A N 1
ATOM 1467 C CA . VAL A 1 185 ? 8.255 -2.072 8.220 1.00 98.00 185 VAL A CA 1
ATOM 1468 C C . VAL A 1 185 ? 7.841 -1.252 9.441 1.00 98.00 185 VAL A C 1
ATOM 1470 O O . VAL A 1 185 ? 7.199 -1.783 10.349 1.00 98.00 185 VAL A O 1
ATOM 1473 N N . GLU A 1 186 ? 8.171 0.036 9.466 1.00 97.94 186 GLU A N 1
ATOM 1474 C CA . GLU A 1 186 ? 7.796 0.940 10.553 1.00 97.94 186 GLU A CA 1
ATOM 1475 C C . GLU A 1 186 ? 6.276 1.135 10.649 1.00 97.94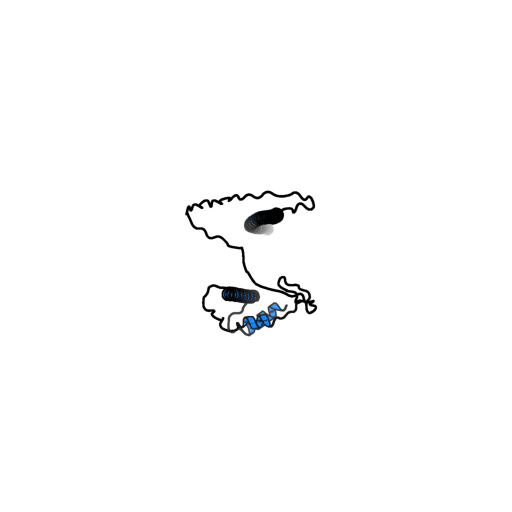 186 GLU A C 1
ATOM 1477 O O . GLU A 1 186 ? 5.705 1.010 11.732 1.00 97.94 186 GLU A O 1
ATOM 1482 N N . GLU A 1 187 ? 5.590 1.295 9.518 1.00 98.00 187 GLU A N 1
ATOM 1483 C CA . GLU A 1 187 ? 4.129 1.371 9.447 1.00 98.00 187 GLU A CA 1
ATOM 1484 C C . GLU A 1 187 ? 3.467 0.119 10.049 1.00 98.00 187 GLU A C 1
ATOM 1486 O O . GLU A 1 187 ? 2.497 0.212 10.804 1.00 98.00 187 GLU A O 1
ATOM 1491 N N . GLN A 1 188 ? 3.993 -1.074 9.752 1.00 96.12 188 GLN A N 1
ATOM 1492 C CA . GLN A 1 188 ? 3.487 -2.316 10.340 1.00 96.12 188 GLN A CA 1
ATOM 1493 C C . GLN A 1 188 ? 3.702 -2.371 11.855 1.00 96.12 188 GLN A C 1
ATOM 1495 O O . GLN A 1 188 ? 2.809 -2.818 12.577 1.00 96.12 188 GLN A O 1
ATOM 1500 N N . ARG A 1 189 ? 4.853 -1.896 12.346 1.00 97.00 189 ARG A N 1
ATOM 1501 C CA . ARG A 1 189 ? 5.128 -1.810 13.788 1.00 97.00 189 ARG A CA 1
ATOM 1502 C C . ARG A 1 189 ? 4.139 -0.879 14.483 1.00 97.00 189 ARG A C 1
ATOM 1504 O O . ARG A 1 189 ? 3.527 -1.295 15.466 1.00 97.00 189 ARG A O 1
ATOM 1511 N N . LEU A 1 190 ? 3.914 0.312 13.927 1.00 98.00 190 LEU A N 1
ATOM 1512 C CA . LEU A 1 190 ? 2.949 1.279 14.455 1.00 98.00 190 LEU A CA 1
ATOM 1513 C C . LEU A 1 190 ? 1.523 0.719 14.457 1.00 98.00 190 LEU A C 1
ATOM 1515 O O . LEU A 1 190 ? 0.813 0.869 15.446 1.00 98.00 190 LEU A O 1
ATOM 1519 N N . LYS A 1 191 ? 1.109 -0.006 13.409 1.00 98.00 191 LYS A N 1
ATOM 1520 C CA . LYS A 1 191 ? -0.207 -0.673 13.374 1.00 98.00 191 LYS A CA 1
ATOM 1521 C C . LYS A 1 191 ? -0.377 -1.694 14.499 1.00 98.00 191 LYS A C 1
ATOM 1523 O O . LYS A 1 191 ? -1.450 -1.777 15.094 1.00 98.00 191 LYS A O 1
ATOM 1528 N N . VAL A 1 192 ? 0.655 -2.486 14.791 1.00 98.12 192 VAL A N 1
ATOM 1529 C CA . VAL A 1 192 ? 0.619 -3.458 15.896 1.00 98.12 192 VAL A CA 1
ATOM 1530 C C . VAL A 1 192 ? 0.549 -2.743 17.247 1.00 98.12 192 VAL A C 1
ATOM 1532 O O . VAL A 1 192 ? -0.231 -3.140 18.114 1.00 98.12 192 VAL A O 1
ATOM 1535 N N . GLU A 1 193 ? 1.320 -1.673 17.423 1.00 97.94 193 GLU A N 1
ATOM 1536 C CA . GLU A 1 193 ? 1.294 -0.859 18.638 1.00 97.94 193 GLU A CA 1
ATOM 1537 C C . GLU A 1 193 ? -0.073 -0.201 18.856 1.00 97.94 193 GLU A C 1
ATOM 1539 O O . GLU A 1 193 ? -0.650 -0.313 19.940 1.00 97.94 193 GLU A O 1
ATOM 1544 N N . GLU A 1 194 ? -0.653 0.384 17.810 1.00 97.88 194 GLU A N 1
ATOM 1545 C CA . GLU A 1 194 ? -1.985 0.977 17.853 1.00 97.88 194 GLU A CA 1
ATOM 1546 C C . GLU A 1 194 ?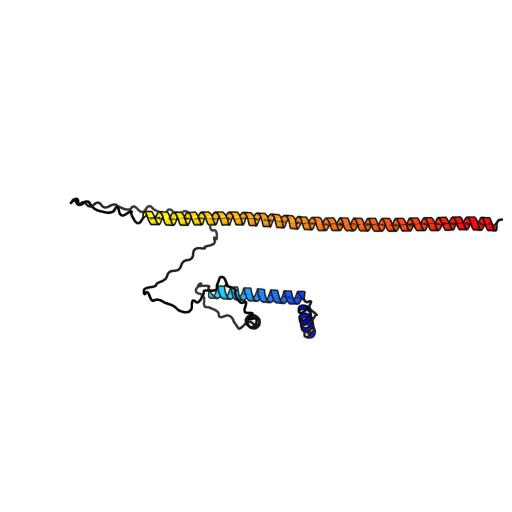 -3.047 -0.065 18.234 1.00 97.88 194 GLU A C 1
ATOM 1548 O O . GLU A 1 194 ? -3.916 0.201 19.065 1.00 97.88 194 GLU A O 1
ATOM 1553 N N . GLN A 1 195 ? -2.961 -1.284 17.693 1.00 97.44 195 GLN A N 1
ATOM 1554 C CA . GLN A 1 195 ? -3.855 -2.377 18.081 1.00 97.44 195 GLN A CA 1
ATOM 1555 C C . GLN A 1 195 ? -3.707 -2.760 19.558 1.00 97.44 195 GLN A C 1
ATOM 1557 O O . GLN A 1 195 ? -4.712 -3.037 20.215 1.00 97.44 195 GLN A O 1
ATOM 1562 N N . MET A 1 196 ? -2.488 -2.769 20.102 1.00 97.94 196 MET A N 1
ATOM 1563 C CA . MET A 1 196 ? -2.275 -3.016 21.530 1.00 97.94 196 MET A CA 1
ATOM 1564 C C . MET A 1 196 ? -2.865 -1.900 22.393 1.00 97.94 196 MET A C 1
ATOM 1566 O O . MET A 1 196 ? -3.512 -2.191 23.397 1.00 97.94 196 MET A O 1
ATOM 1570 N N . ILE A 1 197 ? -2.681 -0.637 22.002 1.00 98.19 197 ILE A N 1
ATOM 1571 C CA . ILE A 1 197 ? -3.247 0.514 22.716 1.00 98.19 197 ILE A CA 1
ATOM 1572 C C . ILE A 1 197 ? -4.776 0.460 22.684 1.00 98.19 197 ILE A C 1
ATOM 1574 O O . ILE A 1 197 ? -5.408 0.575 23.730 1.00 98.19 197 ILE A O 1
ATOM 1578 N N . ARG A 1 198 ? -5.377 0.202 21.517 1.00 97.50 198 ARG A N 1
ATOM 1579 C CA . ARG A 1 198 ? -6.833 0.048 21.372 1.00 97.50 198 ARG A CA 1
ATOM 1580 C C . ARG A 1 198 ? -7.391 -1.041 22.288 1.00 97.50 198 ARG A C 1
ATOM 1582 O O . ARG A 1 198 ? -8.414 -0.819 22.925 1.00 97.50 198 ARG A O 1
ATOM 1589 N N . LYS A 1 199 ? -6.711 -2.190 22.396 1.00 97.88 199 LYS A N 1
ATOM 1590 C CA . LYS A 1 199 ? -7.103 -3.262 23.329 1.00 97.88 199 LYS A CA 1
ATOM 1591 C C . LYS A 1 199 ? -7.034 -2.804 24.785 1.00 97.88 199 LYS A C 1
ATOM 1593 O O . LYS A 1 199 ? -8.013 -2.956 25.499 1.00 97.88 199 LYS A O 1
ATOM 1598 N N . LYS A 1 200 ? -5.931 -2.165 25.194 1.00 98.31 200 LYS A N 1
ATOM 1599 C CA . LYS A 1 200 ? -5.782 -1.630 26.559 1.00 98.31 200 LYS A CA 1
ATOM 1600 C C . LYS A 1 200 ? -6.874 -0.619 26.911 1.00 98.31 200 LYS A C 1
ATOM 1602 O O . LYS A 1 200 ? -7.376 -0.642 28.026 1.00 98.31 200 LYS A O 1
ATOM 1607 N N . ILE A 1 201 ? -7.239 0.260 25.977 1.00 98.19 201 ILE A N 1
ATOM 1608 C CA . ILE A 1 201 ? -8.330 1.222 26.181 1.00 98.19 201 ILE A CA 1
ATOM 1609 C C . ILE A 1 201 ? -9.657 0.485 26.377 1.00 98.19 201 ILE A C 1
ATOM 1611 O O . ILE A 1 201 ? -10.358 0.776 27.338 1.00 98.19 201 ILE A O 1
ATOM 1615 N N . ALA A 1 202 ? -9.967 -0.502 25.533 1.00 97.69 202 ALA A N 1
ATOM 1616 C CA . ALA A 1 202 ? -11.190 -1.293 25.665 1.00 97.69 202 ALA A CA 1
ATOM 1617 C C . ALA A 1 202 ? -11.258 -2.058 27.002 1.00 97.69 202 ALA A C 1
ATOM 1619 O O . ALA A 1 202 ? -12.318 -2.113 27.627 1.00 97.69 202 ALA A O 1
ATOM 1620 N N . ASP A 1 203 ? -10.130 -2.604 27.467 1.00 97.31 203 ASP A N 1
ATOM 1621 C CA . ASP A 1 203 ? -10.039 -3.282 28.765 1.00 97.31 203 ASP A CA 1
ATOM 1622 C C . ASP A 1 203 ? -10.307 -2.300 29.921 1.00 97.31 203 ASP A C 1
ATOM 1624 O O . ASP A 1 203 ? -11.111 -2.587 30.809 1.00 97.31 203 ASP A O 1
ATOM 1628 N N . ILE A 1 204 ? -9.709 -1.102 29.873 1.00 98.25 204 ILE A N 1
ATOM 1629 C CA . ILE A 1 204 ? -9.952 -0.038 30.860 1.00 98.25 204 ILE A CA 1
ATOM 1630 C C . ILE A 1 204 ? -11.422 0.394 30.837 1.00 98.25 204 ILE A C 1
ATOM 1632 O O . ILE A 1 204 ? -12.046 0.518 31.890 1.00 98.25 204 ILE A O 1
ATOM 1636 N N . GLU A 1 205 ? -12.007 0.610 29.660 1.00 97.81 205 GLU A N 1
ATOM 1637 C CA . GLU A 1 205 ? -13.420 0.975 29.522 1.00 97.81 205 GLU A CA 1
ATOM 1638 C C . GLU A 1 205 ? -14.327 -0.078 30.166 1.00 97.81 205 GLU A C 1
ATOM 1640 O O . GLU A 1 205 ? -15.208 0.269 30.959 1.00 97.81 205 GLU A O 1
ATOM 1645 N N . LEU A 1 206 ? -14.063 -1.363 29.918 1.00 97.75 206 LEU A N 1
ATOM 1646 C CA . LEU A 1 206 ? -14.801 -2.463 30.531 1.00 97.75 206 LEU A CA 1
ATOM 1647 C C . LEU A 1 206 ? -14.695 -2.441 32.064 1.00 97.75 206 LEU A C 1
ATOM 1649 O O . LEU A 1 206 ? -15.715 -2.554 32.753 1.00 97.75 206 LEU A O 1
ATOM 1653 N N . GLU A 1 207 ? -13.491 -2.244 32.606 1.00 97.75 207 GLU A N 1
ATOM 1654 C CA . GLU A 1 207 ? -13.275 -2.104 34.050 1.00 97.75 207 GLU A CA 1
ATOM 1655 C C . GLU A 1 207 ? -14.039 -0.907 34.631 1.00 97.75 207 GLU A C 1
ATOM 1657 O O . GLU A 1 207 ? -14.678 -1.025 35.683 1.00 97.75 207 GLU A O 1
ATOM 1662 N N . THR A 1 208 ? -14.043 0.240 33.943 1.00 98.06 208 THR A N 1
ATOM 1663 C CA . THR A 1 208 ? -14.767 1.427 34.420 1.00 98.06 208 THR A CA 1
ATOM 1664 C C . THR A 1 208 ? -16.279 1.212 34.465 1.00 98.06 208 THR A C 1
ATOM 1666 O O . THR A 1 208 ? -16.916 1.594 35.455 1.00 98.06 208 THR A O 1
ATOM 1669 N N . VAL A 1 209 ? -16.857 0.559 33.451 1.00 98.12 209 VAL A N 1
ATOM 1670 C CA . VAL A 1 209 ? -18.288 0.220 33.399 1.00 98.12 209 VAL A CA 1
ATOM 1671 C C . VAL A 1 209 ? -18.644 -0.752 34.521 1.00 98.12 209 VAL A C 1
ATOM 1673 O O . VAL A 1 209 ? -19.637 -0.556 35.229 1.00 98.12 209 VAL A O 1
ATOM 1676 N N . LEU A 1 210 ? -17.811 -1.768 34.748 1.00 98.06 210 LEU A N 1
ATOM 1677 C CA . LEU A 1 210 ? -18.008 -2.725 35.833 1.00 98.06 210 LEU A CA 1
ATOM 1678 C C . LEU A 1 210 ? -17.962 -2.029 37.201 1.00 98.06 210 LEU A C 1
ATOM 1680 O O . LEU A 1 210 ? -18.850 -2.242 38.031 1.00 98.06 210 LEU A O 1
ATOM 1684 N N . ALA A 1 211 ? -16.998 -1.134 37.423 1.00 97.94 211 ALA A N 1
ATOM 1685 C CA . ALA A 1 211 ? -16.904 -0.349 38.651 1.00 97.94 211 ALA A CA 1
ATOM 1686 C C . ALA A 1 211 ? -18.128 0.562 38.862 1.00 97.94 211 ALA A C 1
ATOM 1688 O O . ALA A 1 211 ? -18.618 0.700 39.985 1.00 97.94 211 ALA A O 1
ATOM 1689 N N . GLN A 1 212 ? -18.660 1.174 37.799 1.00 98.06 212 GLN A N 1
ATOM 1690 C CA . GLN A 1 212 ? -19.909 1.942 37.864 1.00 98.06 212 GLN A CA 1
ATOM 1691 C C . GLN A 1 212 ? -21.106 1.063 38.245 1.00 98.06 212 GLN A C 1
ATOM 1693 O O . GLN A 1 212 ? -21.893 1.449 39.110 1.00 98.06 212 GLN A O 1
ATOM 1698 N N . MET A 1 213 ? -21.220 -0.132 37.661 1.00 98.25 213 MET A N 1
ATOM 1699 C CA . MET A 1 213 ? -22.290 -1.074 37.986 1.00 98.25 213 MET A CA 1
ATOM 1700 C C . MET A 1 213 ? -22.223 -1.529 39.450 1.00 98.25 213 MET A C 1
ATOM 1702 O O . MET A 1 213 ? -23.256 -1.581 40.118 1.00 98.25 213 MET A O 1
ATOM 1706 N N . ILE A 1 214 ? -21.025 -1.820 39.968 1.00 98.25 214 ILE A N 1
ATOM 1707 C CA . ILE A 1 214 ? -20.833 -2.168 41.383 1.00 98.25 214 ILE A CA 1
ATOM 1708 C C . ILE A 1 214 ? -21.256 -1.006 42.285 1.00 98.25 214 ILE A C 1
ATOM 1710 O O . ILE A 1 214 ? -22.032 -1.219 43.213 1.00 98.25 214 ILE A O 1
ATOM 1714 N N . ARG A 1 215 ? -20.814 0.226 41.993 1.00 98.00 215 ARG A N 1
ATOM 1715 C CA . ARG A 1 215 ? -21.209 1.417 42.765 1.00 98.00 215 ARG A CA 1
ATOM 1716 C C . ARG A 1 215 ? -22.725 1.597 42.815 1.00 98.00 215 ARG A C 1
ATOM 1718 O O . ARG A 1 215 ? -23.264 1.859 43.884 1.00 98.00 215 ARG A O 1
ATOM 1725 N N . LYS A 1 216 ? -23.410 1.407 41.683 1.00 98.12 216 LYS A N 1
ATOM 1726 C CA . LYS A 1 216 ? -24.874 1.481 41.623 1.00 98.12 216 LYS A CA 1
ATOM 1727 C C . LYS A 1 216 ? -25.532 0.417 42.506 1.00 98.12 216 LYS A C 1
ATOM 1729 O O . LYS A 1 216 ? -26.387 0.754 43.311 1.00 98.12 216 LYS A O 1
ATOM 1734 N N . LYS A 1 217 ? -25.077 -0.839 42.422 1.00 98.31 217 LYS A N 1
ATOM 1735 C CA . LYS A 1 217 ? -25.594 -1.927 43.268 1.00 98.31 217 LYS A CA 1
ATOM 1736 C C . LYS A 1 217 ? -25.397 -1.659 44.761 1.00 98.31 217 LYS A C 1
ATOM 1738 O O . LYS A 1 217 ? -26.284 -1.968 45.545 1.00 98.31 217 LYS A O 1
ATOM 1743 N N . ILE A 1 218 ? -24.252 -1.096 45.153 1.00 97.94 218 ILE A N 1
ATOM 1744 C CA . ILE A 1 218 ? -23.999 -0.716 46.550 1.00 97.94 218 ILE A CA 1
ATOM 1745 C C . ILE A 1 218 ? -25.008 0.349 46.997 1.00 97.94 218 ILE A C 1
ATOM 1747 O O . ILE A 1 218 ? -25.638 0.174 48.036 1.00 97.94 218 ILE A O 1
ATOM 1751 N N . ALA A 1 219 ? -25.219 1.394 46.192 1.00 97.88 219 ALA A N 1
ATOM 1752 C CA . ALA A 1 219 ? -26.188 2.445 46.502 1.00 97.88 219 ALA A CA 1
ATOM 1753 C C . ALA A 1 219 ? -27.628 1.907 46.626 1.00 97.88 219 ALA A C 1
ATOM 1755 O O . ALA A 1 219 ? -28.359 2.307 47.533 1.00 97.88 219 ALA A O 1
ATOM 1756 N N . ASP A 1 220 ? -28.022 0.968 45.759 1.00 97.56 220 ASP A N 1
ATOM 1757 C CA . ASP A 1 220 ? -29.338 0.320 45.817 1.00 97.56 220 ASP A CA 1
ATOM 1758 C C . ASP A 1 220 ? -29.510 -0.476 47.133 1.00 97.56 220 ASP A C 1
ATOM 1760 O O . ASP A 1 220 ? -30.524 -0.333 47.819 1.00 97.56 220 ASP A O 1
ATOM 1764 N N . ILE A 1 221 ? -28.491 -1.242 47.550 1.00 98.00 221 ILE A N 1
ATOM 1765 C CA . ILE A 1 221 ? -28.493 -2.000 48.819 1.00 98.00 221 ILE A CA 1
ATOM 1766 C C . ILE A 1 221 ? -28.562 -1.064 50.036 1.00 98.00 221 ILE A C 1
ATOM 1768 O O . ILE A 1 221 ? -29.276 -1.336 51.009 1.00 98.00 221 ILE A O 1
ATOM 1772 N N . GLU A 1 222 ? -27.817 0.041 50.015 1.00 97.81 222 GLU A N 1
ATOM 1773 C CA . GLU A 1 222 ? -27.840 1.040 51.086 1.00 97.81 222 GLU A CA 1
ATOM 1774 C C . GLU A 1 222 ? -29.234 1.662 51.231 1.00 97.81 222 GLU A C 1
ATOM 1776 O O . GLU A 1 222 ? -29.749 1.769 52.350 1.00 97.81 222 GLU A O 1
ATOM 1781 N N . LEU A 1 223 ? -29.881 1.995 50.109 1.00 97.44 223 LEU A N 1
ATOM 1782 C CA . LEU A 1 223 ? -31.245 2.516 50.086 1.00 97.44 223 LEU A CA 1
ATOM 1783 C C . LEU A 1 223 ? -32.246 1.509 50.668 1.00 97.44 223 LEU A C 1
ATOM 1785 O O . LEU A 1 223 ? -33.035 1.873 51.543 1.00 97.44 223 LEU A O 1
ATOM 1789 N N . GLU A 1 224 ? -32.195 0.245 50.239 1.00 97.31 224 GLU A N 1
ATOM 1790 C CA . GLU A 1 224 ? -33.044 -0.826 50.780 1.00 97.31 224 GLU A CA 1
ATOM 1791 C C . GLU A 1 224 ? -32.866 -0.978 52.296 1.00 97.31 224 GLU A C 1
ATOM 1793 O O . GLU A 1 224 ? -33.842 -1.093 53.044 1.00 97.31 224 GLU A O 1
ATOM 1798 N N . THR A 1 225 ? -31.622 -0.901 52.770 1.00 97.94 225 THR A N 1
ATOM 1799 C CA . THR A 1 225 ? -31.293 -0.996 54.196 1.00 97.94 225 THR A CA 1
ATOM 1800 C C . THR A 1 225 ? -31.879 0.173 54.993 1.00 97.94 225 THR A C 1
ATOM 1802 O O . THR A 1 225 ? -32.418 -0.025 56.087 1.00 97.94 225 THR A O 1
ATOM 1805 N N . VAL A 1 226 ? -31.801 1.400 54.465 1.00 97.88 226 VAL A N 1
ATOM 1806 C CA . VAL A 1 226 ? -32.406 2.590 55.088 1.00 97.88 226 VAL A CA 1
ATOM 1807 C C . VAL A 1 226 ? -33.931 2.472 55.119 1.00 97.88 226 VAL A C 1
ATOM 1809 O O . VAL A 1 226 ? -34.537 2.695 56.170 1.00 97.88 226 VAL A O 1
ATOM 1812 N N . 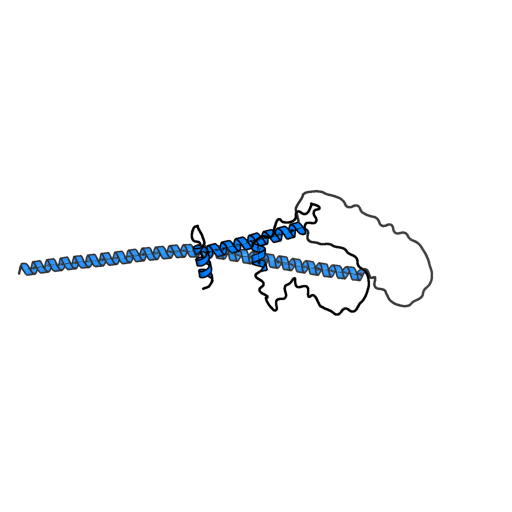LEU A 1 227 ? -34.556 2.060 54.014 1.00 97.00 227 LEU A N 1
ATOM 1813 C CA . LEU A 1 227 ? -36.006 1.859 53.936 1.00 97.00 227 LEU A CA 1
ATOM 1814 C C . LEU A 1 227 ? -36.491 0.796 54.931 1.00 97.00 227 LEU A C 1
ATOM 1816 O O . LEU A 1 227 ? -37.487 1.014 55.625 1.00 97.00 227 LEU A O 1
ATOM 1820 N N . ALA A 1 228 ? -35.767 -0.319 55.065 1.00 96.69 228 ALA A N 1
ATOM 1821 C CA . ALA A 1 228 ? -36.081 -1.366 56.034 1.00 96.69 228 ALA A CA 1
ATOM 1822 C C . ALA A 1 228 ? -36.017 -0.852 57.484 1.00 96.69 228 ALA A C 1
ATOM 1824 O O . ALA A 1 228 ? -36.909 -1.142 58.287 1.00 96.69 228 ALA A O 1
ATOM 1825 N N . LYS A 1 229 ? -35.001 -0.040 57.820 1.00 97.25 229 LYS A N 1
ATOM 1826 C CA . LYS A 1 229 ? -34.886 0.602 59.142 1.00 97.25 229 LYS A CA 1
ATOM 1827 C C . LYS A 1 229 ? -36.059 1.545 59.420 1.00 97.25 229 LYS A C 1
ATOM 1829 O O . LYS A 1 229 ? -36.650 1.465 60.494 1.00 97.25 229 LYS A O 1
ATOM 1834 N N . LEU A 1 230 ? -36.427 2.396 58.460 1.00 96.25 230 LEU A N 1
ATOM 1835 C CA . LEU A 1 230 ? -37.555 3.325 58.601 1.00 96.25 230 LEU A CA 1
ATOM 1836 C C . LEU A 1 230 ? -38.891 2.595 58.772 1.00 96.25 230 LEU A C 1
ATOM 1838 O O . LEU A 1 230 ? -39.693 2.976 59.624 1.00 96.25 230 LEU A O 1
ATOM 1842 N N . LYS A 1 231 ? -39.117 1.518 58.012 1.00 96.81 231 LYS A N 1
ATOM 1843 C CA . LYS A 1 231 ? -40.320 0.686 58.142 1.00 96.81 231 LYS A CA 1
ATOM 1844 C C . LYS A 1 231 ? -40.439 0.091 59.547 1.00 96.81 231 LYS A C 1
ATOM 1846 O O . LYS A 1 231 ? -41.498 0.187 60.156 1.00 96.81 231 LYS A O 1
ATOM 1851 N N . LYS A 1 232 ? -39.336 -0.434 60.088 1.00 96.62 232 LYS A N 1
ATOM 1852 C CA . LYS A 1 232 ? -39.291 -0.985 61.448 1.00 96.62 232 LYS A CA 1
ATOM 1853 C C . LYS A 1 232 ? -39.554 0.072 62.524 1.00 96.62 232 LYS A C 1
ATOM 1855 O O . LYS A 1 232 ? -40.192 -0.232 63.522 1.00 96.62 232 LYS A O 1
ATOM 1860 N N . ILE A 1 233 ? -39.076 1.305 62.338 1.00 96.06 233 ILE A N 1
ATOM 1861 C CA . ILE A 1 233 ? -39.395 2.418 63.249 1.00 96.06 233 ILE A CA 1
ATOM 1862 C C . ILE A 1 233 ? -40.896 2.718 63.203 1.00 96.06 233 ILE A C 1
ATOM 1864 O O . ILE A 1 233 ? -41.522 2.799 64.251 1.00 96.06 233 ILE A O 1
ATOM 1868 N N . ARG A 1 234 ? -41.481 2.812 62.002 1.00 95.69 234 ARG A N 1
ATOM 1869 C CA . ARG A 1 234 ? -42.917 3.071 61.818 1.00 95.69 234 ARG A CA 1
ATOM 1870 C C . ARG A 1 234 ? -43.809 1.996 62.446 1.00 95.69 234 ARG A C 1
ATOM 1872 O O . ARG A 1 234 ? -44.875 2.333 62.927 1.00 95.69 234 ARG A O 1
ATOM 1879 N N . GLU A 1 235 ? -43.408 0.729 62.407 1.00 94.81 235 GLU A N 1
ATOM 1880 C CA . GLU A 1 235 ? -44.166 -0.378 63.017 1.00 94.81 235 GLU A CA 1
ATOM 1881 C C . GLU A 1 235 ? -44.097 -0.384 64.556 1.00 94.81 235 GLU A C 1
ATOM 1883 O O . GLU A 1 235 ? -44.952 -0.989 65.196 1.00 94.81 235 GLU A O 1
ATOM 1888 N N . ASN A 1 236 ? -43.099 0.283 65.147 1.00 90.62 236 ASN A N 1
ATOM 1889 C CA . ASN A 1 236 ? -42.890 0.355 66.597 1.00 90.62 236 ASN A CA 1
ATOM 1890 C C . ASN A 1 236 ? -43.419 1.653 67.245 1.00 90.62 236 ASN A C 1
ATOM 1892 O O . ASN A 1 236 ? -43.306 1.792 68.464 1.00 90.62 236 ASN A O 1
ATOM 1896 N N . CYS A 1 237 ? -43.938 2.602 66.461 1.00 79.69 237 CYS A N 1
ATOM 1897 C CA . CYS A 1 237 ? -44.580 3.836 66.932 1.00 79.69 237 CYS A CA 1
ATOM 1898 C C . CYS A 1 237 ? -46.096 3.746 66.754 1.00 79.69 237 CYS A C 1
ATOM 1900 O O . CYS A 1 237 ? -46.804 4.213 67.671 1.00 79.69 237 CYS A O 1
#

Radius of gyration: 42.9 Å; chains: 1; bounding box: 110×55×125 Å

InterPro domains:
  IPR028002 Myb/SANT-like DNA-binding domain 5 [PF13873] (5-41)